Protein AF-A0A382V9L1-F1 (afdb_monomer_lite)

pLDDT: mean 88.31, std 12.1, range [36.28, 97.38]

Radius of gyration: 16.65 Å; chains: 1; bounding box: 38×39×47 Å

Organism: NCBI:txid408172

Foldseek 3Di:
DVVVVDADALLLLQLLVLQLDQLVDWDFLACPRPVVVVCVVQVSLVSHPVDNVSSNVSLVCCVVVQQWDDDPTTIGGGNLVVQVVQLQPDDQFKDWPQVSVVSSCCSVQSFPVRPNNCCCCPVVVGDSVDPPQEGENNVVVNVVVCVVVVQKDWDADDPPVRWGWYDDVVGTGITTMMGGHHPPPPD

InterPro domains:
  IPR049812 DpdG-like [PF28110] (5-160)

Secondary structure (DSSP, 8-state):
--TTS----HHHHHHHHHHHS-TTSPEESSTTTTHHHHHHHTT-GGGS--SHHHHHHHHHHHHHTTSEEE-SSEEEE--HHHHHHHHHTS-SEEEEHHHHHHHHHHHSTTSTTSHHHHHHHHTS----SS-TTEE-HHHHHHHHHHHHTTSEEEE--S--TT-EEEEETTEEEEE-EEEEPP-----

Sequence (187 aa):
DLEGGDGPSDVAVGLAWLTSRNPREPLAKSWDDGPNEELQRLNLLEHSVLNQTQWGHFRRWAFDLGFATESKDRLHVDIEPVMAASVREMRATRVTAKTFVDKVVKAIPVLDRGLIADYVETQLEVPRGLGDAVAGHVLYHTIRRLEARKMVELERGADARGTVAFAIQGDSVAIDAVTVLEATDAT

Structure (mmCIF, N/CA/C/O backbone):
data_AF-A0A382V9L1-F1
#
_entry.id   AF-A0A382V9L1-F1
#
loop_
_atom_site.group_PDB
_atom_site.id
_atom_site.type_symbol
_atom_site.label_atom_id
_atom_site.label_alt_id
_atom_site.label_comp_id
_atom_site.label_asym_id
_atom_site.label_entity_id
_atom_site.label_seq_id
_atom_site.pdbx_PDB_ins_code
_atom_site.Cartn_x
_atom_site.Cartn_y
_atom_site.Cartn_z
_atom_site.occupancy
_atom_site.B_iso_or_equiv
_atom_site.auth_seq_id
_atom_site.auth_comp_id
_atom_site.auth_asym_id
_atom_site.auth_atom_id
_atom_site.pdbx_PDB_model_num
ATOM 1 N N . ASP A 1 1 ? -8.949 -12.395 -10.559 1.00 47.62 1 ASP A N 1
ATOM 2 C CA . ASP A 1 1 ? -8.977 -13.467 -11.560 1.00 47.62 1 ASP A CA 1
ATOM 3 C C . ASP A 1 1 ? -7.586 -14.097 -11.703 1.00 47.62 1 ASP A C 1
ATOM 5 O O . ASP A 1 1 ? -7.009 -14.085 -12.773 1.00 47.62 1 ASP A O 1
ATOM 9 N N . LEU A 1 2 ? -7.013 -14.614 -10.603 1.00 57.06 2 LEU A N 1
ATOM 10 C CA . LEU A 1 2 ? -5.787 -15.442 -10.661 1.00 57.06 2 LEU A CA 1
ATOM 11 C C . LEU A 1 2 ? -6.123 -16.932 -10.844 1.00 57.06 2 LEU A C 1
ATOM 13 O O . LEU A 1 2 ? -5.242 -17.780 -10.898 1.00 57.06 2 LEU A O 1
ATOM 17 N N . GLU A 1 3 ? -7.416 -17.252 -10.921 1.00 49.69 3 GLU A N 1
ATOM 18 C CA . GLU A 1 3 ? -7.937 -18.610 -11.089 1.00 49.69 3 GLU A CA 1
ATOM 19 C C . GLU A 1 3 ? -7.862 -19.076 -12.556 1.00 49.69 3 GLU A C 1
ATOM 21 O O . GLU A 1 3 ? -7.996 -20.266 -12.828 1.00 49.69 3 GLU A O 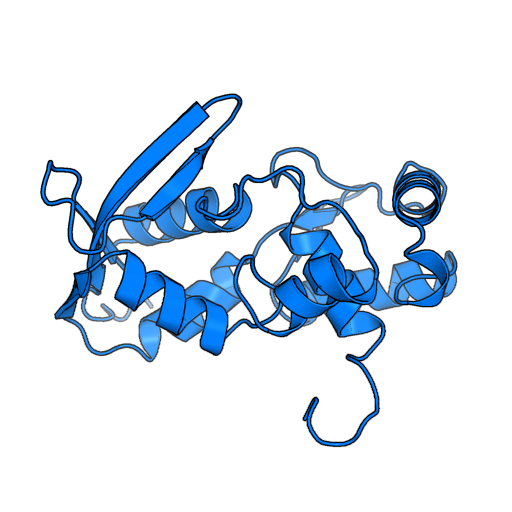1
ATOM 26 N N . GLY A 1 4 ? -7.602 -18.158 -13.499 1.00 55.19 4 GLY A N 1
ATOM 27 C CA . GLY A 1 4 ? -7.515 -18.430 -14.938 1.00 55.19 4 GLY A CA 1
ATOM 28 C C . GLY A 1 4 ? -6.155 -18.930 -15.442 1.00 55.19 4 GLY A C 1
ATOM 29 O O . GLY A 1 4 ? -6.029 -19.204 -16.630 1.00 55.19 4 GLY A O 1
ATOM 30 N N . GLY A 1 5 ? -5.142 -19.050 -14.578 1.00 56.88 5 GLY A N 1
ATOM 31 C CA . GLY A 1 5 ? -3.787 -19.481 -14.958 1.00 56.88 5 GLY A CA 1
ATOM 32 C C . GLY A 1 5 ? -2.885 -18.374 -15.518 1.00 56.88 5 GLY A C 1
ATOM 33 O O . GLY A 1 5 ? -1.668 -18.544 -15.516 1.00 56.88 5 GLY A O 1
ATOM 34 N N . ASP A 1 6 ? -3.449 -17.229 -15.906 1.00 71.69 6 ASP A N 1
ATOM 35 C CA . ASP A 1 6 ? -2.680 -16.025 -16.217 1.00 71.69 6 ASP A CA 1
ATOM 36 C C . ASP A 1 6 ? -2.373 -15.257 -14.919 1.00 71.69 6 ASP A C 1
ATOM 38 O O . ASP A 1 6 ? -3.248 -15.037 -14.074 1.00 71.69 6 ASP A O 1
ATOM 42 N N . GLY A 1 7 ? -1.104 -14.885 -14.731 1.00 83.75 7 GLY A N 1
ATOM 43 C CA . GLY A 1 7 ? -0.657 -14.098 -13.580 1.00 83.75 7 GLY A CA 1
ATOM 44 C C . GLY A 1 7 ? -1.267 -12.684 -13.544 1.00 83.75 7 GLY A C 1
ATOM 45 O O . GLY A 1 7 ? -2.000 -12.283 -14.452 1.00 83.75 7 GLY A O 1
ATOM 46 N N . PRO A 1 8 ? -0.971 -11.886 -12.502 1.00 92.06 8 PRO A N 1
ATOM 47 C CA . PRO A 1 8 ? -1.369 -10.482 -12.457 1.00 92.06 8 PRO A CA 1
ATOM 48 C C . PRO A 1 8 ? -0.873 -9.702 -13.682 1.00 92.06 8 PRO A C 1
ATOM 50 O O . PRO A 1 8 ? 0.165 -10.030 -14.255 1.00 92.06 8 PRO A O 1
ATOM 53 N N . SER A 1 9 ? -1.564 -8.614 -14.035 1.00 93.19 9 SER A N 1
ATOM 54 C CA . SER A 1 9 ? -1.052 -7.692 -15.052 1.00 93.19 9 SER A CA 1
ATOM 55 C C . SER A 1 9 ? 0.267 -7.048 -14.620 1.00 93.19 9 SER A C 1
ATOM 57 O O . SER A 1 9 ? 0.531 -6.868 -13.428 1.00 93.19 9 SER A O 1
ATOM 59 N N . ASP A 1 10 ? 1.055 -6.617 -15.600 1.00 93.94 10 ASP A N 1
ATOM 60 C CA . ASP A 1 10 ? 2.303 -5.873 -15.411 1.00 93.94 10 ASP A CA 1
ATOM 61 C C . ASP A 1 10 ? 2.133 -4.624 -14.525 1.00 93.94 10 ASP A C 1
ATOM 63 O O . ASP A 1 10 ? 2.935 -4.362 -13.627 1.00 93.94 10 ASP A O 1
ATOM 67 N N . VAL A 1 11 ? 1.030 -3.892 -14.703 1.00 95.25 11 VAL A N 1
ATOM 68 C CA . VAL A 1 11 ? 0.656 -2.753 -13.857 1.00 95.25 11 VAL A CA 1
ATOM 69 C C . VAL A 1 11 ? 0.403 -3.196 -12.416 1.00 95.25 11 VAL A C 1
ATOM 71 O O . VAL A 1 11 ? 0.839 -2.514 -11.492 1.00 95.25 11 VAL A O 1
ATOM 74 N N . ALA A 1 12 ? -0.277 -4.324 -12.194 1.00 95.56 12 ALA A N 1
ATOM 75 C CA . ALA A 1 12 ? -0.564 -4.816 -10.848 1.00 95.56 12 ALA A CA 1
ATOM 76 C C . ALA A 1 12 ? 0.714 -5.276 -10.127 1.00 95.56 12 ALA A C 1
ATOM 78 O O . ALA A 1 12 ? 0.899 -4.942 -8.956 1.00 95.56 12 ALA A O 1
ATOM 79 N N . VAL A 1 13 ? 1.620 -5.967 -10.828 1.00 95.50 13 VAL A N 1
ATOM 80 C CA . VAL A 1 13 ? 2.953 -6.320 -10.307 1.00 95.50 13 VAL A CA 1
ATOM 81 C C . VAL A 1 13 ? 3.758 -5.057 -9.995 1.00 95.50 13 VAL A C 1
ATOM 83 O O . VAL A 1 13 ? 4.310 -4.930 -8.903 1.00 95.50 13 VAL A O 1
ATOM 86 N N . GLY A 1 14 ? 3.773 -4.084 -10.911 1.00 95.75 14 GLY A N 1
ATOM 87 C CA . GLY A 1 14 ? 4.453 -2.806 -10.709 1.00 95.75 14 GLY A CA 1
ATOM 88 C C . GLY A 1 14 ? 3.903 -2.025 -9.513 1.00 95.75 14 GLY A C 1
ATOM 89 O O . GLY A 1 14 ? 4.673 -1.453 -8.746 1.00 95.75 14 GLY A O 1
ATOM 90 N N . LEU A 1 15 ? 2.584 -2.027 -9.299 1.00 96.44 15 LEU A N 1
ATOM 91 C CA . LEU A 1 15 ? 1.965 -1.406 -8.126 1.00 96.44 15 LEU A CA 1
ATOM 92 C C . LEU A 1 15 ? 2.333 -2.150 -6.841 1.00 96.44 15 LEU A C 1
ATOM 94 O O . LEU A 1 15 ? 2.631 -1.500 -5.843 1.00 96.44 15 LEU A O 1
ATOM 98 N N . ALA A 1 16 ? 2.371 -3.484 -6.860 1.00 94.38 16 ALA A N 1
ATOM 99 C CA . ALA A 1 16 ? 2.790 -4.267 -5.701 1.00 94.38 16 ALA A CA 1
ATOM 100 C C . ALA A 1 16 ? 4.241 -3.957 -5.302 1.00 94.38 16 ALA A C 1
ATOM 102 O O . ALA A 1 16 ? 4.499 -3.733 -4.119 1.00 94.38 16 ALA A O 1
ATOM 103 N N . TRP A 1 17 ? 5.151 -3.841 -6.277 1.00 93.31 17 TRP A N 1
ATOM 104 C CA . TRP A 1 17 ? 6.512 -3.336 -6.052 1.00 93.31 17 TRP A CA 1
ATOM 105 C C . TRP A 1 17 ? 6.512 -1.900 -5.517 1.00 93.31 17 TRP A C 1
ATOM 107 O O . TRP A 1 17 ? 7.155 -1.609 -4.513 1.00 93.31 17 TRP A O 1
ATOM 117 N N . LEU A 1 18 ? 5.762 -0.988 -6.140 1.00 93.56 18 LEU A N 1
ATOM 118 C CA . LEU A 1 18 ? 5.715 0.410 -5.712 1.00 93.56 18 LEU A CA 1
ATOM 119 C C . LEU A 1 18 ? 5.253 0.533 -4.251 1.00 93.56 18 LEU A C 1
ATOM 121 O O . LEU A 1 18 ? 5.847 1.286 -3.482 1.00 93.56 18 LEU A O 1
ATOM 125 N N . THR A 1 19 ? 4.224 -0.220 -3.854 1.00 92.50 19 THR A N 1
ATOM 126 C CA . THR A 1 19 ? 3.668 -0.173 -2.493 1.00 92.50 19 THR A CA 1
ATOM 127 C C . THR A 1 19 ? 4.479 -0.924 -1.439 1.00 92.50 19 THR A C 1
ATOM 129 O O . THR A 1 19 ? 4.265 -0.673 -0.255 1.00 92.50 19 THR A O 1
ATOM 132 N N . SER A 1 20 ? 5.430 -1.782 -1.828 1.00 89.00 20 SER A N 1
ATOM 133 C CA . SER A 1 20 ? 6.352 -2.425 -0.879 1.00 89.00 20 SER A CA 1
ATOM 134 C C . SER A 1 20 ? 7.521 -1.515 -0.481 1.00 89.00 20 SER A C 1
ATOM 136 O O . SER A 1 20 ? 8.235 -1.794 0.481 1.00 89.00 20 SER A O 1
ATOM 138 N N . ARG A 1 21 ? 7.743 -0.412 -1.209 1.00 87.69 21 ARG A N 1
ATOM 139 C CA . ARG A 1 21 ? 8.831 0.535 -0.930 1.00 87.69 21 ARG A CA 1
ATOM 140 C C . ARG A 1 21 ? 8.597 1.335 0.346 1.00 87.69 21 ARG A C 1
ATOM 142 O O . ARG A 1 21 ? 7.473 1.597 0.762 1.00 87.69 21 ARG A O 1
ATOM 149 N N . ASN A 1 22 ? 9.679 1.857 0.917 1.00 83.81 22 ASN A N 1
ATOM 150 C CA . ASN A 1 22 ? 9.593 2.882 1.950 1.00 83.81 22 ASN A CA 1
ATOM 151 C C . ASN A 1 22 ? 9.031 4.196 1.351 1.00 83.81 22 ASN A C 1
ATOM 153 O O . ASN A 1 22 ? 9.673 4.787 0.481 1.00 83.81 22 ASN A O 1
ATOM 157 N N . PRO A 1 23 ? 7.884 4.726 1.825 1.00 85.31 23 PRO A N 1
ATOM 158 C CA . PRO A 1 23 ? 7.277 5.940 1.263 1.00 85.31 23 PRO A CA 1
ATOM 159 C C . PRO A 1 23 ? 8.123 7.208 1.474 1.00 85.31 23 PRO A C 1
ATOM 161 O O . PRO A 1 23 ? 7.844 8.247 0.877 1.00 85.31 23 PRO A O 1
ATOM 164 N N . ARG A 1 24 ? 9.165 7.148 2.316 1.00 85.00 24 ARG A N 1
ATOM 165 C CA . ARG A 1 24 ? 10.133 8.241 2.505 1.00 85.00 24 ARG A CA 1
ATOM 166 C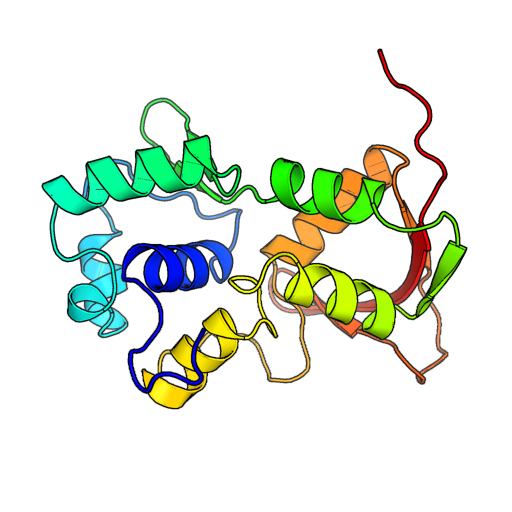 C . ARG A 1 24 ? 11.221 8.296 1.432 1.00 85.00 24 ARG A C 1
ATOM 168 O O . ARG A 1 24 ? 11.989 9.253 1.422 1.00 85.00 24 ARG A O 1
ATOM 175 N N . GLU A 1 25 ? 11.293 7.299 0.557 1.00 88.19 25 GLU A N 1
ATOM 176 C CA . GLU A 1 25 ? 12.309 7.170 -0.489 1.00 88.19 25 GLU A CA 1
ATOM 177 C C . GLU A 1 25 ? 11.657 7.339 -1.866 1.00 88.19 25 GLU A C 1
ATOM 179 O O . GLU A 1 25 ? 11.319 6.351 -2.533 1.00 88.19 25 GLU A O 1
ATOM 184 N N . PRO A 1 26 ? 11.417 8.594 -2.288 1.00 91.94 26 PRO A N 1
ATOM 185 C CA . PRO A 1 26 ? 10.714 8.860 -3.526 1.00 91.94 26 PRO A CA 1
ATOM 186 C C . PRO A 1 26 ? 11.534 8.435 -4.745 1.00 91.94 26 PRO A C 1
ATOM 188 O O . PRO A 1 26 ? 12.759 8.556 -4.780 1.00 91.94 26 PRO A O 1
ATOM 191 N N . LEU A 1 27 ? 10.829 7.988 -5.776 1.00 93.44 27 LEU A N 1
ATOM 192 C CA . LEU A 1 27 ? 11.410 7.557 -7.039 1.00 93.44 27 LEU A CA 1
ATOM 193 C C . LEU A 1 27 ? 11.695 8.739 -7.951 1.00 93.44 27 LEU A C 1
ATOM 195 O O . LEU A 1 27 ? 10.942 9.712 -7.975 1.00 93.44 27 LEU A O 1
ATOM 199 N N . ALA A 1 28 ? 12.758 8.651 -8.742 1.00 94.06 28 ALA A N 1
ATOM 200 C CA . ALA A 1 28 ? 12.950 9.584 -9.838 1.00 94.06 28 ALA A CA 1
ATOM 201 C C . ALA A 1 28 ? 11.899 9.361 -10.934 1.00 94.06 28 ALA A C 1
ATOM 203 O O . ALA A 1 28 ? 11.485 8.237 -11.220 1.00 94.06 28 ALA A O 1
ATOM 204 N N . LYS A 1 29 ? 11.487 10.441 -11.605 1.00 92.69 29 LYS A N 1
ATOM 205 C CA . LYS A 1 29 ? 10.667 10.328 -12.824 1.00 92.69 29 LYS A CA 1
ATOM 206 C C . LYS A 1 29 ? 11.459 9.834 -14.030 1.00 92.69 29 LYS A C 1
ATOM 208 O O . LYS A 1 29 ? 10.855 9.318 -14.971 1.00 92.69 29 LYS A O 1
ATOM 213 N N . SER A 1 30 ? 12.779 10.009 -14.013 1.00 93.81 30 SER A N 1
ATOM 214 C CA . SER A 1 30 ? 13.666 9.436 -15.021 1.00 93.81 30 SER A CA 1
ATOM 215 C C . SER A 1 30 ? 13.791 7.933 -14.798 1.00 93.81 30 SER A C 1
ATOM 217 O O . SER A 1 30 ? 13.902 7.484 -13.662 1.00 93.81 30 SER A O 1
ATOM 219 N N . TRP A 1 31 ? 13.757 7.168 -15.885 1.00 94.31 31 TRP A N 1
ATOM 220 C CA . TRP A 1 31 ? 13.872 5.712 -15.839 1.00 94.31 31 TRP A CA 1
ATOM 221 C C . TRP A 1 31 ? 15.249 5.262 -15.339 1.00 94.31 31 TRP A C 1
ATOM 223 O O . TRP A 1 31 ? 15.342 4.401 -14.468 1.00 94.31 31 TRP A O 1
ATOM 233 N N . ASP A 1 32 ? 16.300 5.921 -15.824 1.00 92.62 32 ASP A N 1
ATOM 234 C CA . ASP A 1 32 ? 17.696 5.569 -15.545 1.00 92.62 32 ASP A CA 1
ATOM 235 C C . ASP A 1 32 ? 18.246 6.197 -14.251 1.00 92.62 32 ASP A C 1
ATOM 237 O O . ASP A 1 32 ? 19.439 6.120 -13.989 1.00 92.62 32 ASP A O 1
ATOM 241 N N . ASP A 1 33 ? 17.395 6.827 -13.435 1.00 90.69 33 ASP A N 1
ATOM 242 C CA . ASP A 1 33 ? 17.772 7.422 -12.140 1.00 90.69 33 ASP A CA 1
ATOM 243 C C . ASP A 1 33 ? 17.172 6.612 -10.976 1.00 90.69 33 ASP A C 1
ATOM 245 O O . ASP A 1 33 ? 16.427 7.124 -10.138 1.00 90.69 33 ASP A O 1
ATOM 249 N N . GLY A 1 34 ? 17.426 5.299 -10.979 1.00 88.06 34 GLY A N 1
ATOM 250 C CA . GLY A 1 34 ? 17.026 4.376 -9.910 1.00 88.06 34 GLY A CA 1
ATOM 251 C C . GLY A 1 34 ? 15.993 3.303 -10.290 1.00 88.06 34 GLY A C 1
ATOM 252 O O . GLY A 1 34 ? 16.294 2.131 -10.063 1.00 88.06 34 GLY A O 1
ATOM 253 N N . PRO A 1 35 ? 14.806 3.627 -10.861 1.00 91.81 35 PRO A N 1
ATOM 254 C CA . PRO A 1 35 ? 13.764 2.630 -11.137 1.00 91.81 35 PRO A CA 1
ATOM 255 C C . PRO A 1 35 ? 14.251 1.432 -11.959 1.00 91.81 35 PRO A C 1
ATOM 257 O O . PRO A 1 35 ? 13.954 0.295 -11.602 1.00 91.81 35 PRO A O 1
ATOM 260 N N . ASN A 1 36 ? 15.025 1.686 -13.020 1.00 94.56 36 ASN A N 1
ATOM 261 C CA . ASN A 1 36 ? 15.594 0.646 -13.873 1.00 94.56 36 ASN A CA 1
ATOM 262 C C . ASN A 1 36 ? 16.499 -0.310 -13.082 1.00 94.56 36 ASN A C 1
ATOM 264 O O . ASN A 1 36 ? 16.255 -1.513 -13.038 1.00 94.56 36 ASN A O 1
ATOM 268 N N . GLU A 1 37 ? 17.506 0.240 -12.400 1.00 94.12 37 GLU A N 1
ATOM 269 C CA . GLU A 1 37 ? 18.479 -0.536 -11.623 1.00 94.12 37 GLU A CA 1
ATOM 270 C C . GLU A 1 37 ? 17.807 -1.346 -10.509 1.00 94.12 37 GLU A C 1
ATOM 272 O O . GLU 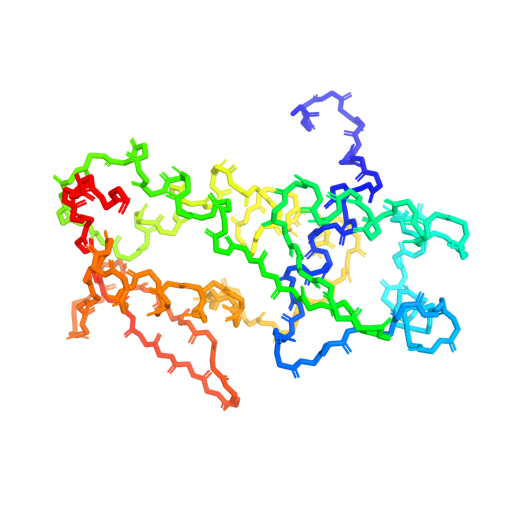A 1 37 ? 18.172 -2.492 -10.245 1.00 94.12 37 GLU A O 1
ATOM 277 N N . GLU A 1 38 ? 16.798 -0.769 -9.856 1.00 92.94 38 GLU A N 1
ATOM 278 C CA . GLU A 1 38 ? 16.046 -1.436 -8.802 1.00 92.94 38 GLU A CA 1
ATOM 279 C C . GLU A 1 38 ? 15.199 -2.593 -9.331 1.00 92.94 38 GLU A C 1
ATOM 281 O O . GLU A 1 38 ? 15.293 -3.698 -8.797 1.00 92.94 38 GLU A O 1
ATOM 286 N N . LEU A 1 39 ? 14.411 -2.372 -10.385 1.00 93.56 39 LEU A N 1
ATOM 287 C CA . LEU A 1 39 ? 13.593 -3.424 -10.990 1.00 93.56 39 LEU A CA 1
ATOM 288 C C . LEU A 1 39 ? 14.457 -4.527 -11.605 1.00 93.56 39 LEU A C 1
ATOM 290 O O . LEU A 1 39 ? 14.102 -5.701 -11.511 1.00 93.56 39 LEU A O 1
ATOM 294 N N . GLN A 1 40 ? 15.615 -4.180 -12.169 1.00 94.44 40 GLN A N 1
ATOM 295 C CA . GLN A 1 40 ? 16.587 -5.152 -12.657 1.00 94.44 40 GLN A CA 1
ATOM 296 C C . GLN A 1 40 ? 17.152 -6.004 -11.517 1.00 94.44 40 GLN A C 1
ATOM 298 O O . GLN A 1 40 ? 17.179 -7.229 -11.616 1.00 94.44 40 GLN A O 1
ATOM 303 N N . ARG A 1 41 ? 17.567 -5.374 -10.412 1.00 93.31 41 ARG A N 1
ATOM 304 C CA . ARG A 1 41 ? 18.088 -6.066 -9.223 1.00 93.31 41 ARG A CA 1
ATOM 305 C C . ARG A 1 41 ? 17.062 -7.012 -8.597 1.00 93.31 41 ARG A C 1
ATOM 307 O O . ARG A 1 41 ? 17.451 -8.025 -8.027 1.00 93.31 41 ARG A O 1
ATOM 314 N N . LEU A 1 42 ? 15.778 -6.672 -8.686 1.00 91.62 42 LEU A N 1
ATOM 315 C CA . LEU A 1 42 ? 14.666 -7.488 -8.195 1.00 91.62 42 LEU A CA 1
ATOM 316 C C . LEU A 1 42 ? 14.154 -8.503 -9.229 1.00 91.62 42 LEU A C 1
ATOM 318 O O . LEU A 1 42 ? 13.183 -9.190 -8.946 1.00 91.62 42 LEU A O 1
ATOM 322 N N . ASN A 1 43 ? 14.768 -8.591 -10.414 1.00 92.44 43 ASN A N 1
ATOM 323 C CA . ASN A 1 43 ? 14.309 -9.439 -11.518 1.00 92.44 43 ASN A CA 1
ATOM 324 C C . ASN A 1 43 ? 12.830 -9.202 -11.905 1.00 92.44 43 ASN A C 1
ATOM 326 O O . ASN A 1 43 ? 12.103 -10.120 -12.269 1.00 92.44 43 ASN A O 1
ATOM 330 N N . LEU A 1 44 ? 12.371 -7.949 -11.816 1.00 93.31 44 LEU A N 1
ATOM 331 C CA . LEU A 1 44 ? 10.977 -7.559 -12.044 1.00 93.31 44 LEU A CA 1
ATOM 332 C C . LEU A 1 44 ? 10.722 -6.889 -13.391 1.00 93.31 44 LEU A C 1
ATOM 334 O O . LEU A 1 44 ? 9.559 -6.632 -13.707 1.00 93.31 44 LEU A O 1
ATOM 338 N N . LEU A 1 45 ? 11.764 -6.598 -14.177 1.00 92.81 45 LEU A N 1
ATOM 339 C CA . LEU A 1 45 ? 11.616 -5.904 -15.459 1.00 92.81 45 LEU A CA 1
ATOM 340 C C . LEU A 1 45 ? 10.577 -6.605 -16.345 1.00 92.81 45 LEU A C 1
ATOM 342 O O . LEU A 1 45 ? 9.614 -5.969 -16.757 1.00 92.81 45 LEU A O 1
ATOM 346 N N . GLU A 1 46 ? 10.715 -7.916 -16.566 1.00 91.00 46 GLU A N 1
ATOM 347 C CA . GLU A 1 46 ? 9.838 -8.702 -17.456 1.00 91.00 46 GLU A CA 1
ATOM 348 C C . GLU A 1 46 ? 8.411 -8.898 -16.948 1.00 91.00 46 GLU A C 1
ATOM 350 O O . GLU A 1 46 ? 7.515 -9.228 -17.722 1.00 91.00 46 GLU A O 1
ATOM 355 N N . HIS A 1 47 ? 8.185 -8.644 -15.663 1.00 92.50 47 HIS A N 1
ATOM 356 C CA . HIS A 1 47 ? 6.894 -8.836 -15.017 1.00 92.50 47 HIS A CA 1
ATOM 357 C C . HIS A 1 47 ? 6.176 -7.518 -14.716 1.00 92.50 47 HIS A C 1
ATOM 359 O O . HIS A 1 47 ? 5.047 -7.554 -14.241 1.00 92.50 47 HIS A O 1
ATOM 365 N N . SER A 1 48 ? 6.815 -6.363 -14.946 1.00 93.81 48 SER A N 1
ATOM 366 C CA . SER A 1 48 ? 6.270 -5.051 -14.584 1.00 93.81 48 SER A CA 1
ATOM 367 C C . SER A 1 48 ? 6.629 -3.954 -15.595 1.00 93.81 48 SER A C 1
ATOM 369 O O . SER A 1 48 ? 6.027 -3.862 -16.659 1.00 93.81 48 SER A O 1
ATOM 371 N N . VAL A 1 49 ? 7.588 -3.086 -15.270 1.00 95.00 49 VAL A N 1
ATOM 372 C CA . VAL A 1 49 ? 8.032 -1.978 -16.114 1.00 95.00 49 VAL A CA 1
ATOM 373 C C . VAL A 1 49 ? 9.370 -2.344 -16.745 1.00 95.00 49 VAL A C 1
ATOM 375 O O . VAL A 1 49 ? 10.383 -2.421 -16.058 1.00 95.00 49 VAL A O 1
ATOM 378 N N . LEU A 1 50 ? 9.383 -2.523 -18.065 1.00 95.06 50 LEU A N 1
ATOM 379 C CA . LEU A 1 50 ? 10.558 -2.948 -18.832 1.00 95.06 50 LEU A CA 1
ATOM 380 C C . LEU A 1 50 ? 11.449 -1.795 -19.301 1.00 95.06 50 LEU A C 1
ATOM 382 O O . LEU A 1 50 ? 12.618 -2.007 -19.617 1.00 95.06 50 LEU A O 1
ATOM 386 N N . ASN A 1 51 ? 10.889 -0.598 -19.490 1.00 95.38 51 ASN A N 1
ATOM 387 C CA . ASN A 1 51 ? 11.587 0.499 -20.163 1.00 95.38 51 ASN A CA 1
ATOM 388 C C . ASN A 1 51 ? 11.010 1.883 -19.834 1.00 95.38 51 ASN A C 1
ATOM 390 O O . ASN A 1 51 ? 9.952 2.022 -19.220 1.00 95.38 51 ASN A O 1
ATOM 394 N N . GLN A 1 52 ? 11.688 2.924 -20.327 1.00 96.19 52 GLN A N 1
ATOM 395 C CA . GLN A 1 52 ? 11.333 4.328 -20.111 1.00 96.19 52 GLN A CA 1
ATOM 396 C C . GLN A 1 52 ? 9.910 4.697 -20.557 1.00 96.19 52 GLN A C 1
ATOM 398 O O . GLN A 1 52 ? 9.232 5.469 -19.874 1.00 96.19 52 GLN A O 1
ATOM 403 N N . THR A 1 53 ? 9.442 4.172 -21.691 1.00 96.56 53 THR A N 1
ATOM 404 C CA . THR A 1 53 ? 8.088 4.453 -22.185 1.00 96.56 53 THR A CA 1
ATOM 405 C C . THR A 1 53 ? 7.048 3.868 -21.238 1.00 96.56 53 THR A C 1
ATOM 407 O O . THR A 1 53 ? 6.143 4.579 -20.797 1.00 96.56 53 THR A O 1
ATOM 410 N N . GLN A 1 54 ? 7.209 2.598 -20.861 1.00 96.44 54 GLN A N 1
ATOM 411 C CA . GLN A 1 54 ? 6.334 1.956 -19.884 1.00 96.44 54 GLN A CA 1
ATOM 412 C C . GLN A 1 54 ? 6.404 2.638 -18.518 1.00 96.44 54 GLN A C 1
ATOM 414 O O . GLN A 1 54 ? 5.365 2.805 -17.891 1.00 96.44 54 GLN A O 1
ATOM 419 N N . TRP A 1 55 ? 7.572 3.123 -18.088 1.00 96.81 55 TRP A N 1
ATOM 420 C CA . TRP A 1 55 ? 7.702 3.873 -16.838 1.00 96.81 55 TRP A CA 1
ATOM 421 C C . TRP A 1 55 ? 6.843 5.139 -16.835 1.00 96.81 55 TRP A C 1
ATOM 423 O O . TRP A 1 55 ? 6.139 5.416 -15.866 1.00 96.81 55 TRP A O 1
ATOM 433 N N . GLY A 1 56 ? 6.834 5.887 -17.942 1.00 96.19 56 GLY A N 1
ATOM 434 C CA . GLY A 1 56 ? 5.961 7.050 -18.099 1.00 96.19 56 GLY A CA 1
ATOM 435 C C . GLY A 1 56 ? 4.474 6.703 -17.970 1.00 96.19 56 GLY A C 1
ATOM 436 O O . GLY A 1 56 ? 3.737 7.404 -17.276 1.00 96.19 56 GLY A O 1
ATOM 437 N N . HIS A 1 57 ? 4.040 5.606 -18.596 1.00 96.62 57 HIS A N 1
ATOM 438 C CA . HIS A 1 57 ? 2.659 5.130 -18.495 1.00 96.62 57 HIS A CA 1
ATOM 439 C C . HIS A 1 57 ? 2.320 4.619 -17.096 1.00 96.62 57 HIS A C 1
ATOM 441 O O . HIS A 1 57 ? 1.286 4.994 -16.550 1.00 96.62 57 HIS A O 1
ATOM 447 N N . PHE A 1 58 ? 3.195 3.813 -16.501 1.00 97.38 58 PHE A N 1
ATOM 448 C CA . PHE A 1 58 ? 3.025 3.272 -15.162 1.00 97.38 58 PHE A CA 1
ATOM 449 C C . PHE A 1 58 ? 2.870 4.384 -14.126 1.00 97.38 58 PHE A C 1
ATOM 451 O O . PHE A 1 58 ? 1.929 4.347 -13.342 1.00 97.38 58 PHE A O 1
ATOM 458 N N . ARG A 1 59 ? 3.722 5.419 -14.162 1.00 96.50 59 ARG A N 1
ATOM 459 C CA . ARG A 1 59 ? 3.604 6.574 -13.258 1.00 96.50 59 ARG A CA 1
ATOM 460 C C . ARG A 1 59 ? 2.245 7.255 -13.358 1.00 96.50 59 ARG A C 1
ATOM 462 O O . ARG A 1 59 ? 1.622 7.536 -12.338 1.00 96.50 59 ARG A O 1
ATOM 469 N N . ARG A 1 60 ? 1.775 7.483 -14.588 1.00 95.81 60 ARG A N 1
ATOM 470 C CA . ARG A 1 60 ? 0.451 8.061 -14.832 1.00 95.81 60 ARG A CA 1
ATOM 471 C C . ARG A 1 60 ? -0.652 7.182 -14.241 1.00 95.81 60 ARG A C 1
ATOM 473 O O . ARG A 1 60 ? -1.506 7.703 -13.539 1.00 95.81 60 ARG A O 1
ATOM 480 N N . TRP A 1 61 ? -0.608 5.870 -14.469 1.00 96.25 61 TRP A N 1
ATOM 481 C CA . TRP A 1 61 ? -1.574 4.938 -13.883 1.00 96.25 61 TRP A CA 1
ATOM 482 C C . TRP A 1 61 ? -1.504 4.905 -12.356 1.00 96.25 61 TRP A C 1
ATOM 484 O O . TRP A 1 61 ? -2.542 4.952 -11.710 1.00 96.25 61 TRP A O 1
ATOM 494 N N . ALA A 1 62 ? -0.311 4.877 -11.763 1.00 97.00 62 ALA A N 1
ATOM 495 C CA . ALA A 1 62 ? -0.142 4.899 -10.313 1.00 97.00 62 ALA A CA 1
ATOM 496 C C . ALA A 1 62 ? -0.732 6.173 -9.687 1.00 97.00 62 ALA A C 1
ATOM 498 O O . ALA A 1 62 ? -1.362 6.097 -8.633 1.00 97.00 62 ALA A O 1
ATOM 499 N N . PHE A 1 63 ? -0.582 7.323 -10.349 1.00 96.12 63 PHE A N 1
ATOM 500 C CA . PHE A 1 63 ? -1.224 8.572 -9.944 1.00 96.12 63 PHE A CA 1
ATOM 501 C C . PHE A 1 63 ? -2.752 8.515 -10.102 1.00 96.12 63 PHE A C 1
ATOM 503 O O . PHE A 1 63 ? -3.472 8.733 -9.130 1.00 96.12 63 PHE A O 1
ATOM 510 N N . ASP A 1 64 ? -3.246 8.170 -11.295 1.00 95.31 64 ASP A N 1
ATOM 511 C CA . ASP A 1 64 ? -4.681 8.159 -11.620 1.00 95.31 64 ASP A CA 1
ATOM 512 C C . ASP A 1 64 ? -5.464 7.149 -10.754 1.00 95.31 64 ASP A C 1
ATOM 514 O O . ASP A 1 64 ? -6.614 7.390 -10.391 1.00 95.31 64 ASP A O 1
ATOM 518 N N . LEU A 1 65 ? -4.831 6.032 -10.382 1.00 95.44 65 LEU A N 1
ATOM 519 C CA . LEU A 1 65 ? -5.397 5.007 -9.501 1.00 95.44 65 LEU A CA 1
ATOM 520 C C . LEU A 1 65 ? -5.246 5.336 -8.006 1.00 95.44 65 LEU A C 1
ATOM 522 O O . LEU A 1 65 ? -5.757 4.587 -7.181 1.00 95.44 65 LEU A O 1
ATOM 526 N N . GLY A 1 66 ? -4.562 6.425 -7.639 1.00 96.38 66 GLY A N 1
ATOM 527 C CA . GLY A 1 66 ? -4.419 6.866 -6.249 1.00 96.38 66 GLY A CA 1
ATOM 528 C C . GLY A 1 66 ? -3.404 6.078 -5.414 1.00 96.38 66 GLY A C 1
ATOM 529 O O . GLY A 1 66 ? -3.587 5.976 -4.202 1.00 96.38 66 GLY A O 1
ATOM 530 N N . PHE A 1 67 ? -2.369 5.520 -6.055 1.00 96.94 67 PHE A N 1
ATOM 531 C CA . PHE A 1 67 ? -1.226 4.838 -5.423 1.00 96.94 67 PHE A CA 1
ATOM 532 C C . PHE A 1 67 ? 0.045 5.694 -5.365 1.00 96.94 67 PHE A C 1
ATOM 534 O O . PHE A 1 67 ? 1.039 5.306 -4.738 1.00 96.94 67 PHE A O 1
ATOM 541 N N . ALA A 1 68 ? 0.041 6.850 -6.024 1.00 96.56 68 ALA A N 1
ATOM 542 C CA . ALA A 1 68 ? 1.164 7.763 -6.016 1.00 96.56 68 ALA A CA 1
ATOM 543 C C . ALA A 1 68 ? 0.734 9.227 -6.101 1.00 96.56 68 ALA A C 1
ATOM 545 O O . ALA A 1 68 ? -0.317 9.572 -6.634 1.00 96.56 68 ALA A O 1
ATOM 546 N N . THR A 1 69 ? 1.621 10.098 -5.636 1.00 95.12 69 THR A N 1
ATOM 547 C CA . THR A 1 69 ? 1.603 11.531 -5.933 1.00 95.12 69 THR A CA 1
ATOM 548 C C . THR A 1 69 ? 2.890 11.917 -6.648 1.00 95.12 69 THR A C 1
ATOM 550 O O . THR A 1 69 ? 3.921 11.253 -6.525 1.00 95.12 69 THR A O 1
ATOM 553 N N . GLU A 1 70 ? 2.849 12.995 -7.423 1.00 92.62 70 GLU A N 1
ATOM 554 C CA . GLU A 1 70 ? 4.015 13.477 -8.155 1.00 92.62 70 GLU A CA 1
ATOM 555 C C . GLU A 1 70 ? 4.408 14.886 -7.711 1.00 92.62 70 GLU A C 1
ATOM 557 O O . GLU A 1 70 ? 3.571 15.779 -7.596 1.00 92.62 70 GLU A O 1
ATOM 562 N N . SER A 1 71 ? 5.711 15.098 -7.529 1.00 90.75 71 SER A N 1
ATOM 563 C CA . SER A 1 71 ? 6.321 16.430 -7.491 1.00 90.75 71 SER A CA 1
ATOM 564 C C . SER A 1 71 ? 7.018 16.711 -8.829 1.00 90.75 71 SER A C 1
ATOM 566 O O . SER A 1 71 ? 6.771 16.013 -9.814 1.00 90.75 71 SER A O 1
ATOM 568 N N . LYS A 1 72 ? 7.850 17.755 -8.937 1.00 87.81 72 LYS A N 1
ATOM 569 C CA . LYS A 1 72 ? 8.455 18.152 -10.224 1.00 87.81 72 LYS A CA 1
ATOM 570 C C . LYS A 1 72 ? 9.283 17.020 -10.847 1.00 87.81 72 LYS A C 1
ATOM 572 O O . LYS A 1 72 ? 9.102 16.705 -12.020 1.00 87.81 72 LYS A O 1
ATOM 577 N N . ASP A 1 73 ? 10.152 16.406 -10.057 1.00 90.31 73 ASP A N 1
ATOM 578 C CA . ASP A 1 73 ? 11.152 15.418 -10.475 1.00 90.31 73 ASP A CA 1
ATOM 579 C C . ASP A 1 73 ? 10.981 14.053 -9.794 1.00 90.31 73 ASP A C 1
ATOM 581 O O . ASP A 1 73 ? 11.660 13.094 -10.171 1.00 90.31 73 ASP A O 1
ATOM 585 N N . ARG A 1 74 ? 10.050 13.938 -8.838 1.00 94.56 74 ARG A N 1
ATOM 586 C CA . ARG A 1 74 ? 9.860 12.722 -8.044 1.00 94.56 74 ARG A CA 1
ATOM 587 C C . ARG A 1 74 ? 8.445 12.152 -8.098 1.00 94.56 74 ARG A C 1
ATOM 589 O O . ARG A 1 74 ? 7.466 12.880 -8.263 1.00 94.56 74 ARG A O 1
ATOM 596 N N . LEU A 1 75 ? 8.367 10.838 -7.921 1.00 95.25 75 LEU A N 1
ATOM 597 C CA . LEU A 1 75 ? 7.163 10.059 -7.661 1.00 95.25 75 LEU A CA 1
ATOM 598 C C . LEU A 1 75 ? 7.194 9.605 -6.197 1.00 95.25 75 LEU A C 1
ATOM 600 O O . LEU A 1 75 ? 8.166 9.000 -5.745 1.00 95.25 75 LEU A O 1
ATOM 604 N N . HIS A 1 76 ? 6.132 9.890 -5.459 1.00 94.81 76 HIS A N 1
ATOM 605 C CA . HIS A 1 76 ? 5.969 9.514 -4.062 1.00 94.81 76 HIS A CA 1
ATOM 606 C C . HIS A 1 76 ? 4.886 8.448 -3.960 1.00 94.81 76 HIS A C 1
ATOM 608 O O . HIS A 1 76 ? 3.804 8.623 -4.514 1.00 94.81 76 HIS A O 1
ATOM 614 N N . VAL A 1 77 ? 5.158 7.364 -3.236 1.00 94.12 77 VAL A N 1
ATOM 615 C CA . VAL A 1 77 ? 4.141 6.349 -2.939 1.00 94.12 77 VAL A CA 1
ATOM 616 C C . VAL A 1 77 ? 3.109 6.961 -1.998 1.00 94.12 77 VAL A C 1
ATOM 618 O O . VAL A 1 77 ? 3.458 7.442 -0.919 1.00 94.12 77 VAL A O 1
ATOM 621 N N . ASP A 1 78 ? 1.843 6.949 -2.399 1.00 93.81 78 ASP A N 1
ATOM 622 C CA . ASP A 1 78 ? 0.738 7.438 -1.581 1.00 93.81 78 ASP A CA 1
ATOM 623 C C . ASP A 1 78 ? -0.502 6.591 -1.835 1.00 93.81 78 ASP A C 1
ATOM 625 O O . ASP A 1 78 ? -1.064 6.641 -2.919 1.00 93.81 78 ASP A O 1
ATOM 629 N N . ILE A 1 79 ? -0.941 5.847 -0.824 1.00 95.81 79 ILE A N 1
ATOM 630 C CA . ILE A 1 79 ? -2.150 5.022 -0.896 1.00 95.81 79 ILE A CA 1
ATOM 631 C C . ILE A 1 79 ? -3.304 5.612 -0.074 1.00 95.81 79 ILE A C 1
ATOM 633 O O . ILE A 1 79 ? -4.326 4.950 0.100 1.00 95.81 79 ILE A O 1
ATOM 637 N N . GLU A 1 80 ? -3.170 6.825 0.482 1.00 95.38 80 GLU A N 1
ATOM 638 C CA . GLU A 1 80 ? -4.259 7.442 1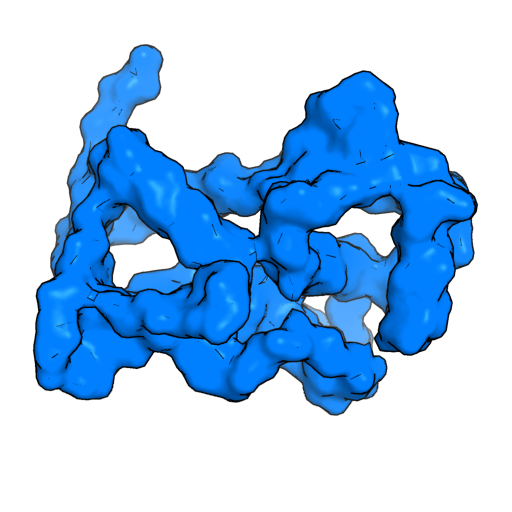.253 1.00 95.38 80 GLU A CA 1
ATOM 639 C C . GLU A 1 80 ? -5.553 7.542 0.447 1.00 95.38 80 GLU A C 1
ATOM 641 O O . GLU A 1 80 ? -6.581 7.173 1.011 1.00 95.38 80 GLU A O 1
ATOM 646 N N . PRO A 1 81 ? -5.565 7.965 -0.835 1.00 95.50 81 PRO A N 1
ATOM 647 C CA . PRO A 1 81 ? -6.817 8.084 -1.579 1.00 95.50 81 PRO A CA 1
ATOM 648 C C . PRO A 1 81 ? -7.590 6.760 -1.646 1.00 95.50 81 PRO A C 1
ATOM 650 O O . PRO A 1 81 ? -8.779 6.717 -1.318 1.00 95.50 81 PRO A O 1
ATOM 653 N N . VAL A 1 82 ? -6.898 5.670 -1.994 1.00 96.06 82 VAL A N 1
ATOM 654 C CA . VAL A 1 82 ? -7.497 4.333 -2.114 1.00 96.06 82 VAL A CA 1
ATOM 655 C C . VAL A 1 82 ? -7.851 3.729 -0.757 1.00 96.06 82 VAL A C 1
ATOM 657 O O . VAL A 1 82 ? -8.931 3.162 -0.593 1.00 96.06 82 VAL A O 1
ATOM 660 N N . MET A 1 83 ? -6.998 3.900 0.256 1.00 95.56 83 MET A N 1
ATOM 661 C CA . MET A 1 83 ? -7.262 3.389 1.601 1.00 95.56 83 MET A CA 1
ATOM 662 C C . MET A 1 83 ? -8.402 4.155 2.276 1.00 95.56 83 MET A C 1
ATOM 664 O O . MET A 1 83 ? -9.243 3.543 2.926 1.00 95.56 83 MET A O 1
ATOM 668 N N . ALA A 1 84 ? -8.492 5.472 2.084 1.00 96.00 84 ALA A N 1
ATOM 669 C CA . ALA A 1 84 ? -9.604 6.281 2.569 1.00 96.00 84 ALA A CA 1
ATOM 670 C C . ALA A 1 84 ? -10.928 5.866 1.916 1.00 96.00 84 ALA A C 1
ATOM 672 O O . ALA A 1 84 ? -11.941 5.793 2.606 1.00 96.00 84 ALA A O 1
ATOM 673 N N . ALA A 1 85 ? -10.939 5.582 0.608 1.00 94.44 85 ALA A N 1
ATOM 674 C CA . ALA A 1 85 ? -12.119 5.046 -0.071 1.00 94.44 85 ALA A CA 1
ATOM 675 C C . ALA A 1 85 ? -12.536 3.694 0.529 1.00 94.44 85 ALA A C 1
ATOM 677 O O . ALA A 1 85 ? -13.680 3.549 0.954 1.00 94.44 85 ALA A O 1
ATOM 678 N N . SER A 1 86 ? -11.583 2.770 0.692 1.00 93.81 86 SER A N 1
ATOM 679 C CA . SER A 1 86 ? -11.824 1.471 1.331 1.00 93.81 86 SER A CA 1
ATOM 680 C C . SER A 1 86 ? -12.373 1.604 2.758 1.00 93.81 86 SER A C 1
ATOM 682 O O . SER A 1 86 ? -13.321 0.913 3.116 1.00 93.81 86 SER A O 1
ATOM 684 N N . VAL A 1 87 ? -11.830 2.520 3.570 1.00 94.62 87 VAL A N 1
ATOM 685 C CA . VAL A 1 87 ? -12.294 2.768 4.947 1.00 94.62 87 VAL A CA 1
ATOM 686 C C . VAL A 1 87 ? -13.703 3.363 4.984 1.00 94.62 87 VAL A C 1
ATOM 688 O O . VAL A 1 87 ? -14.479 2.971 5.850 1.00 94.62 87 VAL A O 1
ATOM 691 N N . ARG A 1 88 ? -14.075 4.252 4.051 1.00 93.50 88 ARG A N 1
ATOM 692 C CA . ARG A 1 88 ? -15.440 4.819 3.991 1.00 93.50 88 ARG A CA 1
ATOM 693 C C . ARG A 1 88 ? -16.512 3.767 3.718 1.00 93.50 88 ARG A C 1
ATOM 695 O O . ARG A 1 88 ? -17.638 3.917 4.177 1.00 93.50 88 ARG A O 1
ATOM 702 N N . GLU A 1 89 ? -16.171 2.709 2.990 1.00 91.94 89 GLU A N 1
ATOM 703 C CA . GLU A 1 89 ? -17.079 1.583 2.743 1.00 91.94 89 GLU A CA 1
ATOM 704 C C . GLU A 1 89 ? -17.209 0.649 3.959 1.00 91.94 89 GLU A C 1
ATOM 706 O O . GLU A 1 89 ? -18.107 -0.196 4.015 1.00 91.94 89 GLU A O 1
ATOM 711 N N . MET A 1 90 ? -16.331 0.781 4.959 1.00 93.06 90 MET A N 1
ATOM 712 C CA . MET A 1 90 ? -16.417 -0.002 6.185 1.00 93.06 90 MET A CA 1
ATOM 713 C C . MET A 1 90 ? -17.458 0.590 7.133 1.00 93.06 90 MET A C 1
ATOM 715 O O . MET A 1 90 ? -17.497 1.787 7.399 1.00 93.06 90 MET A O 1
ATOM 719 N N . ARG A 1 91 ? -18.271 -0.283 7.733 1.00 90.56 91 ARG A N 1
ATOM 720 C CA . ARG A 1 91 ? -19.155 0.109 8.833 1.00 90.56 91 ARG A CA 1
ATOM 721 C C . ARG A 1 91 ? -18.330 0.671 9.994 1.00 90.56 91 ARG A C 1
ATOM 723 O O . ARG A 1 91 ? -17.398 0.003 10.444 1.00 90.56 91 ARG A O 1
ATOM 730 N N . ALA A 1 92 ? -18.757 1.815 10.530 1.00 92.94 92 ALA A N 1
ATOM 731 C CA . ALA A 1 92 ? -18.208 2.384 11.753 1.00 92.94 92 ALA A CA 1
ATOM 732 C C . ALA A 1 92 ? -18.347 1.391 12.912 1.00 92.94 92 ALA A C 1
ATOM 734 O O . ALA A 1 92 ? -19.450 1.040 13.347 1.00 92.94 92 ALA A O 1
ATOM 735 N N . THR A 1 93 ? -17.216 0.841 13.338 1.00 94.50 93 THR A N 1
ATOM 736 C CA . THR A 1 93 ? -17.149 -0.183 14.373 1.00 94.50 93 THR A CA 1
ATOM 737 C C . THR A 1 93 ? -15.703 -0.408 14.798 1.00 94.50 93 THR A C 1
ATOM 739 O O . THR A 1 93 ? -14.764 -0.179 14.030 1.00 94.50 93 THR A O 1
ATOM 742 N N . ARG A 1 94 ? -15.530 -0.903 16.023 1.00 94.56 94 ARG A N 1
ATOM 743 C CA . ARG A 1 94 ? -14.243 -1.376 16.520 1.00 94.56 94 ARG A CA 1
ATOM 744 C C . ARG A 1 94 ? -13.979 -2.790 16.013 1.00 94.56 94 ARG A C 1
ATOM 746 O O . ARG A 1 94 ? -14.791 -3.690 16.224 1.00 94.56 94 ARG A O 1
ATOM 753 N N . VAL A 1 95 ? -12.822 -3.002 15.395 1.00 94.25 95 VAL A N 1
ATOM 754 C CA . VAL A 1 95 ? -12.341 -4.316 14.940 1.00 94.25 95 VAL A CA 1
ATOM 755 C C . VAL A 1 95 ? -10.911 -4.564 15.410 1.00 94.25 95 VAL A C 1
ATOM 757 O O . VAL A 1 95 ? -10.194 -3.627 15.752 1.00 94.25 95 VAL A O 1
ATOM 760 N N . THR A 1 96 ? -10.464 -5.822 15.404 1.00 94.12 96 THR A N 1
ATOM 761 C CA . THR A 1 96 ? -9.035 -6.119 15.601 1.00 94.12 96 THR A CA 1
ATOM 762 C C . THR A 1 96 ? -8.207 -5.566 14.440 1.00 94.12 96 THR A C 1
ATOM 764 O O . THR A 1 96 ? -8.696 -5.490 13.307 1.00 94.12 96 THR A O 1
ATOM 767 N N . ALA A 1 97 ? -6.943 -5.227 14.694 1.00 92.94 97 ALA A N 1
ATOM 768 C CA . ALA A 1 97 ? -6.028 -4.731 13.670 1.00 92.94 97 ALA A CA 1
ATOM 769 C C . ALA A 1 97 ? -5.874 -5.735 12.524 1.00 92.94 97 ALA A C 1
ATOM 771 O O . ALA A 1 97 ? -5.914 -5.347 11.360 1.00 92.94 97 ALA A O 1
ATOM 772 N N . LYS A 1 98 ? -5.812 -7.036 12.836 1.00 92.50 98 LYS A N 1
ATOM 773 C CA . LYS A 1 98 ? -5.805 -8.098 11.826 1.00 92.50 98 LYS A CA 1
ATOM 774 C C . LYS A 1 98 ? -7.039 -8.035 10.930 1.00 92.50 98 LYS A C 1
ATOM 776 O O . LYS A 1 98 ? -6.896 -8.030 9.716 1.00 92.50 98 LYS A O 1
ATOM 781 N N . THR A 1 99 ? -8.237 -7.946 11.510 1.00 93.50 99 THR A N 1
ATOM 782 C CA . THR A 1 99 ? -9.488 -7.880 10.733 1.00 93.50 99 THR A CA 1
ATOM 783 C C . THR A 1 99 ? -9.536 -6.633 9.854 1.00 93.50 99 THR A C 1
ATOM 785 O O . THR A 1 99 ? -10.021 -6.693 8.727 1.00 93.50 99 THR A O 1
ATOM 788 N N . PHE A 1 100 ? -9.048 -5.500 10.363 1.00 94.50 100 PHE A N 1
ATOM 789 C CA . PHE A 1 100 ? -8.946 -4.267 9.591 1.00 94.50 100 PHE A CA 1
ATOM 790 C C . PHE A 1 100 ? -7.993 -4.427 8.402 1.00 94.50 100 PHE A C 1
ATOM 792 O O . PHE A 1 100 ? -8.399 -4.194 7.266 1.00 94.50 100 PHE A O 1
ATOM 799 N N . VAL A 1 101 ? -6.759 -4.883 8.648 1.00 93.31 101 VAL A N 1
ATOM 800 C CA . VAL A 1 101 ? -5.752 -5.100 7.599 1.00 93.31 101 VAL A CA 1
ATOM 801 C C . VAL A 1 101 ? -6.262 -6.098 6.565 1.00 93.31 101 VAL A C 1
ATOM 803 O O . VAL A 1 101 ? -6.231 -5.781 5.385 1.00 93.31 101 VAL A O 1
ATOM 806 N N . ASP A 1 102 ? -6.825 -7.233 6.987 1.00 93.19 102 ASP A N 1
ATOM 807 C CA . ASP A 1 102 ? -7.374 -8.251 6.082 1.00 93.19 102 ASP A CA 1
ATOM 808 C C . ASP A 1 102 ? -8.475 -7.668 5.164 1.00 93.19 102 ASP A C 1
ATOM 810 O O . ASP A 1 102 ? -8.556 -8.018 3.987 1.00 93.19 102 ASP A O 1
ATOM 814 N N . LYS A 1 103 ? -9.310 -6.741 5.661 1.00 94.62 103 LYS A N 1
ATOM 815 C CA . LYS A 1 103 ? -10.301 -6.029 4.831 1.00 94.62 103 LYS A CA 1
ATOM 816 C C . LYS A 1 103 ? -9.650 -5.052 3.853 1.00 94.62 103 LYS A C 1
ATOM 818 O O . LYS A 1 103 ? -10.054 -5.015 2.694 1.00 94.62 103 LYS A O 1
ATOM 823 N N . VAL A 1 104 ? -8.661 -4.280 4.307 1.00 94.75 104 VAL A N 1
ATOM 824 C CA . VAL A 1 104 ? -7.943 -3.308 3.467 1.00 94.75 104 VAL A CA 1
ATOM 825 C C . VAL A 1 104 ? -7.200 -4.015 2.335 1.00 94.75 104 VAL A C 1
ATOM 827 O O . VAL A 1 104 ? -7.378 -3.652 1.179 1.00 94.75 104 VAL A O 1
ATOM 830 N N . VAL A 1 105 ? -6.419 -5.055 2.631 1.00 93.19 105 VAL A N 1
ATOM 831 C CA . VAL A 1 105 ? -5.623 -5.774 1.618 1.00 93.19 105 VAL A CA 1
ATOM 832 C C . VAL A 1 105 ? -6.504 -6.591 0.674 1.00 93.19 105 VAL A C 1
ATOM 834 O O . VAL A 1 105 ? -6.150 -6.795 -0.481 1.00 93.19 105 VAL A O 1
ATOM 837 N N . LYS A 1 106 ? -7.702 -6.999 1.114 1.00 93.88 106 LYS A N 1
ATOM 838 C CA . LYS A 1 106 ? -8.709 -7.576 0.216 1.00 93.88 106 LYS A CA 1
ATOM 839 C C . LYS A 1 106 ? -9.230 -6.553 -0.800 1.00 93.88 106 LYS A C 1
ATOM 841 O O . LYS A 1 106 ? -9.479 -6.922 -1.943 1.00 93.88 106 LYS A O 1
ATOM 846 N N . ALA A 1 107 ? -9.410 -5.295 -0.393 1.00 94.00 107 ALA A N 1
ATOM 847 C CA . ALA A 1 107 ? -9.841 -4.217 -1.285 1.00 94.00 107 ALA A CA 1
ATOM 848 C C . ALA A 1 107 ? -8.692 -3.671 -2.152 1.00 94.00 107 ALA A C 1
ATOM 850 O O . ALA A 1 107 ? -8.921 -3.212 -3.267 1.00 94.00 107 ALA A O 1
ATOM 851 N N . ILE A 1 108 ? -7.457 -3.734 -1.648 1.00 95.38 108 ILE A N 1
ATOM 852 C CA . ILE A 1 108 ? -6.258 -3.172 -2.272 1.00 95.38 108 ILE A CA 1
ATOM 853 C C . ILE A 1 108 ? -5.190 -4.278 -2.354 1.00 95.38 108 ILE A C 1
ATOM 855 O O . ILE A 1 108 ? -4.249 -4.303 -1.558 1.00 95.38 108 ILE A O 1
ATOM 859 N N . PRO A 1 109 ? -5.319 -5.218 -3.306 1.00 94.50 109 PRO A N 1
ATOM 860 C CA . PRO A 1 109 ? -4.590 -6.489 -3.279 1.00 94.50 109 PRO A CA 1
ATOM 861 C C . PRO A 1 109 ? -3.100 -6.379 -3.624 1.00 94.50 109 PRO A C 1
ATOM 863 O O . PRO A 1 109 ? -2.391 -7.380 -3.564 1.00 94.50 109 PRO A O 1
ATOM 866 N N . VAL A 1 110 ? -2.632 -5.182 -3.985 1.00 94.00 110 VAL A N 1
ATOM 867 C CA . VAL A 1 110 ? -1.216 -4.871 -4.228 1.00 94.00 110 VAL A CA 1
ATOM 868 C C . VAL A 1 110 ? -0.450 -4.533 -2.945 1.00 94.00 110 VAL A C 1
ATOM 870 O O . VAL A 1 110 ? 0.774 -4.605 -2.952 1.00 94.00 110 VAL A O 1
ATOM 873 N N . LEU A 1 111 ? -1.146 -4.201 -1.848 1.00 91.75 111 LEU A N 1
ATOM 874 C CA . LEU A 1 111 ? -0.518 -3.945 -0.547 1.00 91.75 111 LEU A CA 1
ATOM 875 C C . LEU A 1 111 ? 0.015 -5.233 0.075 1.00 91.75 111 LEU A C 1
ATOM 877 O O . LEU A 1 111 ? -0.481 -6.312 -0.234 1.00 91.75 111 LEU A O 1
ATOM 881 N N . ASP A 1 112 ? 0.969 -5.110 1.000 1.00 85.06 112 ASP A N 1
ATOM 882 C CA . ASP A 1 112 ? 1.506 -6.252 1.749 1.00 85.06 112 ASP A CA 1
ATOM 883 C C . ASP A 1 112 ? 0.393 -7.126 2.335 1.00 85.06 112 ASP A C 1
ATOM 885 O O . ASP A 1 112 ? -0.573 -6.602 2.894 1.00 85.06 112 ASP A O 1
ATOM 889 N N . ARG A 1 113 ? 0.556 -8.454 2.241 1.00 84.44 113 ARG A N 1
ATOM 890 C CA . ARG A 1 113 ? -0.449 -9.472 2.610 1.00 84.44 113 ARG A CA 1
ATOM 891 C C . ARG A 1 113 ? -1.693 -9.499 1.709 1.00 84.44 113 ARG A C 1
ATOM 893 O O . ARG A 1 113 ? -2.694 -10.134 2.048 1.00 84.44 113 ARG A O 1
ATOM 900 N N . GLY A 1 114 ? -1.674 -8.752 0.609 1.00 90.62 114 GLY A N 1
ATOM 901 C CA . GLY A 1 114 ? -2.660 -8.807 -0.461 1.00 90.62 114 GLY A CA 1
ATOM 902 C C . GLY A 1 114 ? -2.308 -9.873 -1.495 1.00 90.62 114 GLY A C 1
ATOM 903 O O . GLY A 1 114 ? -1.155 -10.243 -1.674 1.00 90.62 114 GLY A O 1
ATOM 904 N N . LEU A 1 115 ? -3.307 -10.345 -2.237 1.00 92.81 115 LEU A N 1
ATOM 905 C CA . LEU A 1 115 ? -3.136 -11.472 -3.158 1.00 92.81 115 LEU A CA 1
ATOM 906 C C . LEU A 1 115 ? -2.090 -11.225 -4.267 1.00 92.81 115 LEU A C 1
ATOM 908 O O . LEU A 1 115 ? -1.352 -12.137 -4.632 1.00 92.81 115 LEU A O 1
ATOM 912 N N . ILE A 1 116 ? -2.021 -10.007 -4.819 1.00 93.56 116 ILE A N 1
ATOM 913 C CA . ILE A 1 116 ? -1.016 -9.667 -5.843 1.00 93.56 116 ILE A CA 1
ATOM 914 C C . ILE A 1 116 ? 0.352 -9.514 -5.190 1.00 93.56 116 ILE A C 1
ATOM 916 O O . ILE A 1 116 ? 1.367 -9.909 -5.758 1.00 93.56 116 ILE A O 1
ATOM 920 N N . ALA A 1 117 ? 0.374 -8.963 -3.981 1.00 91.00 117 ALA A N 1
ATOM 921 C CA . ALA A 1 117 ? 1.591 -8.849 -3.218 1.00 91.00 117 ALA A CA 1
ATOM 922 C C . ALA A 1 117 ? 2.233 -10.219 -2.929 1.00 91.00 117 ALA A C 1
ATOM 924 O O . ALA A 1 117 ? 3.419 -10.420 -3.212 1.00 91.00 117 ALA A O 1
ATOM 925 N N . ASP A 1 118 ? 1.433 -11.164 -2.449 1.00 90.75 118 ASP A N 1
ATOM 926 C CA . ASP A 1 118 ? 1.860 -12.529 -2.152 1.00 90.75 118 ASP A CA 1
ATOM 927 C C . ASP A 1 118 ? 2.321 -13.259 -3.424 1.00 90.75 118 ASP A C 1
ATOM 929 O O . ASP A 1 118 ? 3.294 -14.012 -3.392 1.00 90.75 118 ASP A O 1
ATOM 933 N N . TYR A 1 119 ? 1.683 -13.006 -4.575 1.00 92.44 119 TYR A N 1
ATOM 934 C CA . TYR A 1 119 ? 2.147 -13.531 -5.864 1.00 92.44 119 TYR A CA 1
ATOM 935 C C . TYR A 1 119 ? 3.566 -13.047 -6.198 1.00 92.44 119 TYR A C 1
ATOM 937 O O . TYR A 1 119 ? 4.422 -13.851 -6.553 1.00 92.44 119 TYR A O 1
ATOM 945 N N . VAL A 1 120 ? 3.837 -11.745 -6.060 1.00 91.62 120 VAL A N 1
ATOM 946 C CA . VAL A 1 120 ? 5.165 -11.173 -6.353 1.00 91.62 120 VAL A CA 1
ATOM 947 C C . VAL A 1 120 ? 6.244 -11.746 -5.432 1.00 91.62 120 VAL A C 1
ATOM 949 O O . VAL A 1 120 ? 7.351 -12.028 -5.877 1.00 91.62 120 VAL A O 1
ATOM 952 N N . GLU A 1 121 ? 5.921 -11.957 -4.161 1.00 89.75 121 GLU A N 1
ATOM 953 C CA . GLU A 1 121 ? 6.874 -12.507 -3.198 1.00 89.75 121 GLU A CA 1
ATOM 954 C C . GLU A 1 121 ? 7.129 -14.002 -3.408 1.00 89.75 121 GLU A C 1
ATOM 956 O O . GLU A 1 121 ? 8.273 -14.445 -3.376 1.00 89.75 121 GLU A O 1
ATOM 961 N N . THR A 1 122 ? 6.076 -14.785 -3.650 1.00 89.25 122 THR A N 1
ATOM 962 C CA . THR A 1 122 ? 6.174 -16.252 -3.672 1.00 89.25 122 THR A CA 1
ATOM 963 C C . THR A 1 122 ? 6.423 -16.832 -5.058 1.00 89.25 122 THR A C 1
ATOM 965 O O . THR A 1 122 ? 7.167 -17.798 -5.177 1.00 89.25 122 THR A O 1
ATOM 968 N N . GLN A 1 123 ? 5.798 -16.282 -6.104 1.00 90.12 123 GLN A N 1
ATOM 969 C CA . GLN A 1 123 ? 5.893 -16.812 -7.470 1.00 90.12 123 GLN A CA 1
ATOM 970 C C . GLN A 1 123 ? 7.007 -16.145 -8.274 1.00 90.12 123 GLN A C 1
ATOM 972 O O . GLN A 1 123 ? 7.608 -16.794 -9.123 1.00 90.12 123 GLN A O 1
ATOM 977 N N . LEU A 1 124 ? 7.276 -14.859 -8.020 1.00 90.19 124 LEU A N 1
ATOM 978 C CA . LEU A 1 124 ? 8.378 -14.131 -8.662 1.00 90.19 124 LEU A CA 1
ATOM 979 C C . LEU A 1 124 ? 9.631 -14.047 -7.775 1.00 90.19 124 LEU A C 1
ATOM 981 O O . LEU A 1 124 ? 10.621 -13.449 -8.184 1.00 90.19 124 LEU A O 1
ATOM 985 N N . GLU A 1 125 ? 9.583 -14.640 -6.575 1.00 88.81 125 GLU A N 1
ATOM 986 C CA . GLU A 1 125 ? 10.696 -14.731 -5.618 1.00 88.81 125 GLU A CA 1
ATOM 987 C C . GLU A 1 125 ? 11.318 -13.370 -5.252 1.00 88.81 125 GLU A C 1
ATOM 989 O O . GLU A 1 125 ? 12.515 -13.262 -4.975 1.00 88.81 125 GLU A O 1
ATOM 994 N N . VAL A 1 126 ? 10.506 -12.307 -5.239 1.00 85.38 126 VAL A N 1
ATOM 995 C CA . VAL A 1 126 ? 10.973 -10.950 -4.942 1.00 85.38 126 VAL A CA 1
ATOM 996 C C . VAL A 1 126 ? 10.879 -10.678 -3.441 1.00 85.38 126 VAL A C 1
ATOM 998 O O . VAL A 1 126 ? 9.770 -10.560 -2.912 1.00 85.38 126 VAL A O 1
ATOM 1001 N N . PRO A 1 127 ? 12.008 -10.497 -2.731 1.00 79.94 127 PRO A N 1
ATOM 1002 C CA . PRO A 1 127 ? 11.972 -10.253 -1.298 1.00 79.94 127 PRO A CA 1
ATOM 1003 C C . PRO A 1 127 ? 11.342 -8.892 -1.008 1.00 79.94 127 PRO A C 1
ATOM 1005 O O . PRO A 1 127 ? 11.789 -7.868 -1.530 1.00 79.94 127 PRO A O 1
ATOM 1008 N N . ARG A 1 128 ? 10.363 -8.852 -0.101 1.00 70.19 128 ARG A N 1
ATOM 1009 C CA . ARG A 1 128 ? 9.764 -7.586 0.357 1.00 70.19 128 ARG A CA 1
ATOM 1010 C C . ARG A 1 128 ? 10.607 -6.848 1.391 1.00 70.19 128 ARG A C 1
ATOM 1012 O O . ARG A 1 128 ? 10.387 -5.667 1.633 1.00 70.19 128 ARG A O 1
ATOM 1019 N N . GLY A 1 129 ? 11.559 -7.539 2.022 1.00 62.28 129 GLY A N 1
ATOM 1020 C CA . GLY A 1 129 ? 12.364 -6.977 3.113 1.00 62.28 129 GLY A CA 1
ATOM 1021 C C . GLY A 1 129 ? 11.576 -6.747 4.410 1.00 62.28 129 GLY A C 1
ATOM 1022 O O . GLY A 1 129 ? 12.074 -6.089 5.321 1.00 62.28 129 GLY A O 1
ATOM 1023 N N . LEU A 1 130 ? 10.365 -7.299 4.502 1.00 61.78 130 LEU A N 1
ATOM 1024 C CA . LEU A 1 130 ? 9.508 -7.320 5.683 1.00 61.78 130 LEU A CA 1
ATOM 1025 C C . LEU A 1 130 ? 9.388 -8.779 6.133 1.00 61.78 130 LEU A C 1
ATOM 1027 O O . LEU A 1 130 ? 9.270 -9.661 5.293 1.00 61.78 130 LEU A O 1
ATOM 1031 N N . GLY A 1 131 ? 9.453 -9.057 7.436 1.00 57.12 131 GLY A N 1
ATOM 1032 C CA . GLY A 1 131 ? 9.163 -10.410 7.925 1.00 57.12 131 GLY A CA 1
ATOM 1033 C C . GLY A 1 131 ? 7.676 -10.748 7.764 1.00 57.12 131 GLY A C 1
ATOM 1034 O O . GLY A 1 131 ? 6.841 -9.852 7.890 1.00 57.12 131 GLY A O 1
ATOM 1035 N N . ASP A 1 132 ? 7.351 -12.031 7.581 1.00 54.91 132 ASP A N 1
ATOM 1036 C CA . ASP A 1 132 ? 6.013 -12.577 7.259 1.00 54.91 132 ASP A CA 1
ATOM 1037 C C . ASP A 1 132 ? 4.842 -12.054 8.124 1.00 54.91 132 ASP A C 1
ATOM 1039 O O . ASP A 1 132 ? 3.677 -12.119 7.732 1.00 54.91 132 ASP A O 1
ATOM 1043 N N . ALA A 1 133 ? 5.121 -11.544 9.328 1.00 59.28 133 ALA A N 1
ATOM 1044 C CA . ALA A 1 133 ? 4.122 -11.090 10.297 1.00 59.28 133 ALA A CA 1
ATOM 1045 C C . ALA A 1 133 ? 3.931 -9.559 10.360 1.00 59.28 133 ALA A C 1
ATOM 1047 O O . ALA A 1 133 ? 3.203 -9.076 11.234 1.00 59.28 133 ALA A O 1
ATOM 1048 N N . VAL A 1 134 ? 4.586 -8.787 9.485 1.00 75.75 134 VAL A N 1
ATOM 1049 C CA . VAL A 1 134 ? 4.662 -7.324 9.595 1.00 75.75 134 VAL A CA 1
ATOM 1050 C C . VAL A 1 134 ? 3.986 -6.635 8.408 1.00 75.75 134 VAL A C 1
ATOM 1052 O O . VAL A 1 134 ? 4.356 -6.838 7.258 1.00 75.75 134 VAL A O 1
ATOM 1055 N N . ALA A 1 135 ? 3.008 -5.770 8.678 1.00 81.31 135 ALA A N 1
ATOM 1056 C CA . ALA A 1 135 ? 2.458 -4.867 7.670 1.00 81.31 135 ALA A CA 1
ATOM 1057 C C . ALA A 1 135 ? 3.467 -3.758 7.333 1.00 81.31 135 ALA A C 1
ATOM 1059 O O . ALA A 1 135 ? 4.034 -3.154 8.245 1.00 81.31 135 ALA A O 1
ATOM 1060 N N . GLY A 1 136 ? 3.689 -3.455 6.053 1.00 84.38 136 GLY A N 1
ATOM 1061 C CA . GLY A 1 136 ? 4.774 -2.565 5.648 1.00 84.38 136 GLY A CA 1
ATOM 1062 C C . GLY A 1 136 ? 4.594 -1.086 5.970 1.00 84.38 136 GLY A C 1
ATOM 1063 O O . GLY A 1 136 ? 3.554 -0.606 6.438 1.00 84.38 136 GLY A O 1
ATOM 1064 N N . HIS A 1 137 ? 5.661 -0.337 5.679 1.00 87.75 137 HIS A N 1
ATOM 1065 C CA . HIS A 1 137 ? 5.787 1.085 5.995 1.00 87.75 137 HIS A CA 1
ATOM 1066 C C . HIS A 1 137 ? 4.668 1.931 5.387 1.00 87.75 137 HIS A C 1
ATOM 1068 O O . HIS A 1 137 ? 4.152 2.835 6.044 1.00 87.75 137 HIS A O 1
ATOM 107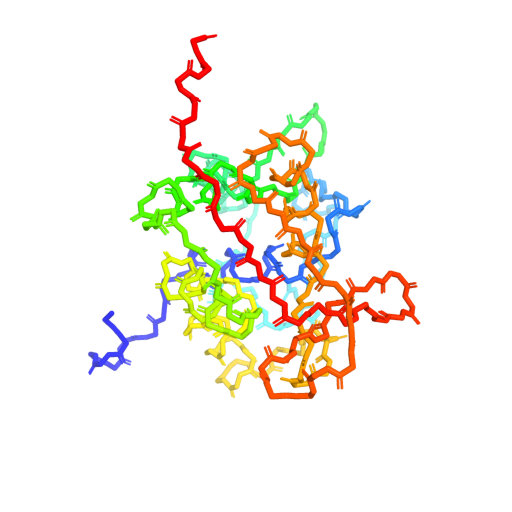4 N N . VAL A 1 138 ? 4.278 1.643 4.143 1.00 90.75 138 VAL A N 1
ATOM 1075 C CA . VAL A 1 138 ? 3.223 2.378 3.435 1.00 90.75 138 VAL A CA 1
ATOM 1076 C C . VAL A 1 138 ? 1.890 2.267 4.173 1.00 90.75 138 VAL A C 1
ATOM 1078 O O . VAL A 1 138 ? 1.218 3.283 4.379 1.00 90.75 138 VAL A O 1
ATOM 1081 N N . LEU A 1 139 ? 1.532 1.067 4.643 1.00 91.81 139 LEU A N 1
ATOM 1082 C CA . LEU A 1 139 ? 0.288 0.852 5.380 1.00 91.81 139 LEU A CA 1
ATOM 1083 C C . LEU A 1 139 ? 0.311 1.584 6.726 1.00 91.81 139 LEU A C 1
ATOM 1085 O O . LEU A 1 139 ? -0.655 2.267 7.066 1.00 91.81 139 LEU A O 1
ATOM 1089 N N . TYR A 1 140 ? 1.430 1.517 7.457 1.00 91.88 140 TYR A N 1
ATOM 1090 C CA . TYR A 1 140 ? 1.592 2.242 8.721 1.00 91.88 140 TYR A CA 1
ATOM 1091 C C . TYR A 1 140 ? 1.493 3.763 8.547 1.00 91.88 140 TYR A C 1
ATOM 1093 O O . TYR A 1 140 ? 0.778 4.451 9.278 1.00 91.88 140 TYR A O 1
ATOM 1101 N N . HIS A 1 141 ? 2.204 4.316 7.567 1.00 91.44 141 HIS A N 1
ATOM 1102 C CA . HIS A 1 141 ? 2.179 5.752 7.310 1.00 91.44 141 HIS A CA 1
ATOM 1103 C C . HIS A 1 141 ? 0.785 6.232 6.914 1.00 91.44 141 HIS A C 1
ATOM 1105 O O . HIS A 1 141 ? 0.337 7.284 7.376 1.00 91.44 141 HIS A O 1
ATOM 1111 N N . THR A 1 142 ? 0.081 5.440 6.111 1.00 94.88 142 THR A N 1
ATOM 1112 C CA . THR A 1 142 ? -1.263 5.788 5.660 1.00 94.88 142 THR A CA 1
ATOM 1113 C C . THR A 1 142 ? -2.275 5.690 6.791 1.00 94.88 142 THR A C 1
ATOM 1115 O O . THR A 1 142 ? -3.018 6.643 7.010 1.00 94.88 142 THR A O 1
ATOM 1118 N N . ILE A 1 143 ? -2.274 4.614 7.585 1.00 94.75 143 ILE A N 1
ATOM 1119 C CA . ILE A 1 143 ? -3.236 4.479 8.687 1.00 94.75 143 ILE A CA 1
ATOM 1120 C C . ILE A 1 143 ? -3.064 5.594 9.736 1.00 94.75 143 ILE A C 1
ATOM 1122 O O . ILE A 1 143 ? -4.050 6.102 10.263 1.00 94.75 143 ILE A O 1
ATOM 1126 N N . ARG A 1 144 ? -1.831 6.073 9.962 1.00 95.12 144 ARG A N 1
ATOM 1127 C CA . ARG A 1 144 ? -1.556 7.247 10.812 1.00 95.12 144 ARG A CA 1
ATOM 1128 C C . ARG A 1 144 ? -2.097 8.555 10.231 1.00 95.12 144 ARG A C 1
ATOM 1130 O O . ARG A 1 144 ? -2.556 9.406 10.991 1.00 95.12 144 ARG A O 1
ATOM 1137 N N . ARG A 1 145 ? -2.063 8.731 8.907 1.00 95.31 145 ARG A N 1
ATOM 1138 C CA . ARG A 1 145 ? -2.703 9.879 8.239 1.00 95.31 145 ARG A CA 1
ATOM 1139 C C . ARG A 1 145 ? -4.222 9.814 8.375 1.00 95.31 145 ARG A C 1
ATOM 1141 O O . ARG A 1 145 ? -4.835 10.817 8.722 1.00 95.31 145 ARG A O 1
ATOM 1148 N N . LEU A 1 146 ? -4.819 8.638 8.189 1.00 96.19 146 LEU A N 1
ATOM 1149 C CA . LEU A 1 146 ? -6.260 8.437 8.377 1.00 96.19 146 LEU A CA 1
ATOM 1150 C C . LEU A 1 146 ? -6.697 8.697 9.826 1.00 96.19 146 LEU A C 1
ATOM 1152 O O . LEU A 1 146 ? -7.746 9.300 10.051 1.00 96.19 146 LEU A O 1
ATOM 1156 N N . GLU A 1 147 ? -5.875 8.318 10.806 1.00 96.06 147 GLU A N 1
ATOM 1157 C CA . GLU A 1 147 ? -6.100 8.646 12.217 1.00 96.06 147 GLU A CA 1
ATOM 1158 C C . GLU A 1 147 ? -6.035 10.158 12.476 1.00 96.06 147 GLU A C 1
ATOM 1160 O O . GLU A 1 147 ? -6.917 10.726 13.125 1.00 96.06 147 GLU A O 1
ATOM 1165 N N . ALA A 1 148 ? -5.036 10.848 11.912 1.00 95.88 148 ALA A N 1
ATOM 1166 C CA . ALA A 1 148 ? -4.938 12.306 11.994 1.00 95.88 148 ALA A CA 1
ATOM 1167 C C . ALA A 1 148 ? -6.155 13.009 11.360 1.00 95.88 148 ALA A C 1
ATOM 1169 O O . ALA A 1 148 ? -6.581 14.058 11.840 1.00 95.88 148 ALA A O 1
ATOM 1170 N N . ARG A 1 149 ? -6.746 12.398 10.327 1.00 94.94 149 ARG A N 1
ATOM 1171 C CA . ARG A 1 149 ? -7.973 12.848 9.652 1.00 94.94 149 ARG A CA 1
ATOM 1172 C C . ARG A 1 149 ? -9.268 12.400 10.336 1.00 94.94 149 ARG A C 1
ATOM 1174 O O . ARG A 1 149 ? -10.334 12.651 9.785 1.00 94.94 149 ARG A O 1
ATOM 1181 N N . LYS A 1 150 ? -9.199 11.748 11.502 1.00 95.31 150 LYS A N 1
ATOM 1182 C CA . LYS A 1 150 ? -10.373 11.259 12.249 1.00 95.31 150 LYS A CA 1
ATOM 1183 C C . LYS A 1 150 ? -11.258 10.294 11.451 1.00 95.31 150 LYS A C 1
ATOM 1185 O O . LYS A 1 150 ? -12.464 10.259 11.644 1.00 95.31 150 LYS A O 1
ATOM 1190 N N . MET A 1 151 ? -10.654 9.483 10.583 1.00 96.25 151 MET A N 1
ATOM 1191 C CA . MET A 1 151 ? -11.352 8.381 9.906 1.00 96.25 151 MET A CA 1
ATOM 1192 C C . MET A 1 151 ? -11.235 7.066 10.680 1.00 96.25 151 MET A C 1
ATOM 1194 O O . MET A 1 151 ? -12.098 6.197 10.582 1.00 96.25 151 MET A O 1
ATOM 1198 N N . VAL A 1 152 ? -10.156 6.915 11.448 1.00 96.75 152 VAL A N 1
ATOM 1199 C CA . VAL A 1 152 ? -9.916 5.763 12.316 1.00 96.75 152 VAL A CA 1
ATOM 1200 C C . VAL A 1 152 ? -9.299 6.206 13.641 1.00 96.75 152 VAL A C 1
ATOM 1202 O O . VAL A 1 152 ? -8.713 7.282 13.722 1.00 96.75 152 VAL A O 1
ATOM 1205 N N . GLU A 1 153 ? -9.372 5.357 14.657 1.00 96.31 153 GLU A N 1
ATOM 1206 C CA . GLU A 1 153 ? -8.591 5.473 15.893 1.00 96.31 153 GLU A CA 1
ATOM 1207 C C . GLU A 1 153 ? -7.793 4.189 16.113 1.00 96.31 153 GLU A C 1
ATOM 1209 O O . GLU A 1 153 ? -8.309 3.090 15.883 1.00 96.31 153 GLU A O 1
ATOM 1214 N N . LEU A 1 154 ? -6.530 4.325 16.526 1.00 94.88 154 LEU A N 1
ATOM 1215 C CA . LEU A 1 154 ? -5.634 3.192 16.745 1.00 94.88 154 LEU A CA 1
ATOM 1216 C C . LEU A 1 154 ? -5.484 2.901 18.232 1.00 94.88 154 LEU A C 1
ATOM 1218 O O . LEU A 1 154 ? -5.073 3.758 19.014 1.00 94.88 154 LEU A O 1
ATOM 1222 N N . GLU A 1 155 ? -5.738 1.655 18.607 1.00 92.81 155 GLU A N 1
ATOM 1223 C CA . GLU A 1 155 ? -5.550 1.179 19.971 1.00 92.81 155 GLU A CA 1
ATOM 1224 C C . GLU A 1 155 ? -4.282 0.327 20.068 1.00 92.81 155 GLU A C 1
ATOM 1226 O O . GLU A 1 155 ? -4.043 -0.571 19.255 1.00 92.81 155 GLU A O 1
ATOM 1231 N N . ARG A 1 156 ? -3.474 0.621 21.092 1.00 89.69 156 ARG A N 1
ATOM 1232 C CA . ARG A 1 156 ? -2.246 -0.102 21.444 1.00 89.69 156 ARG A CA 1
ATOM 1233 C C . ARG A 1 156 ? -2.417 -0.708 22.836 1.00 89.69 156 ARG A C 1
ATOM 1235 O O . ARG A 1 156 ? -2.853 -0.011 23.751 1.00 89.69 156 ARG A O 1
ATOM 1242 N N . GLY A 1 157 ? -2.062 -1.971 23.007 1.00 73.12 157 GLY A N 1
ATOM 1243 C CA . GLY A 1 157 ? -2.304 -2.772 24.200 1.00 73.12 157 GLY A CA 1
ATOM 1244 C C . GLY A 1 157 ? -1.587 -4.126 24.150 1.00 73.12 157 GLY A C 1
ATOM 1245 O O . GLY A 1 157 ? -0.659 -4.330 23.377 1.00 73.12 157 GLY A O 1
ATOM 1246 N N . ALA A 1 158 ? -1.977 -5.036 25.047 1.00 59.19 158 ALA A N 1
ATOM 1247 C CA . ALA A 1 158 ? -1.342 -6.348 25.229 1.00 59.19 158 ALA A CA 1
ATOM 1248 C C . ALA A 1 158 ? -2.263 -7.526 24.853 1.00 59.19 158 ALA A C 1
ATOM 1250 O O . ALA A 1 158 ? -1.995 -8.666 25.240 1.00 59.19 158 ALA A O 1
ATOM 1251 N N . ASP A 1 159 ? -3.369 -7.268 24.146 1.00 60.81 159 ASP A N 1
ATOM 1252 C CA . ASP A 1 159 ? -4.255 -8.342 23.692 1.00 60.81 159 ASP A CA 1
ATOM 1253 C C . ASP A 1 159 ? -3.695 -8.970 22.418 1.00 60.81 159 ASP A C 1
ATOM 1255 O O . ASP A 1 159 ? -3.977 -8.533 21.308 1.00 60.81 159 ASP A O 1
ATOM 1259 N N . ALA A 1 160 ? -2.915 -10.035 22.596 1.00 63.72 160 ALA A N 1
ATOM 1260 C CA . ALA A 1 160 ? -2.242 -10.734 21.507 1.00 63.72 160 ALA A CA 1
ATOM 1261 C C . ALA A 1 160 ? -3.197 -11.301 20.432 1.00 63.72 160 ALA A C 1
ATOM 1263 O O . ALA A 1 160 ? -2.751 -11.688 19.348 1.00 63.72 160 ALA A O 1
ATOM 1264 N N . ARG A 1 161 ? -4.509 -11.411 20.700 1.00 74.81 161 ARG A N 1
ATOM 1265 C CA . ARG A 1 161 ? -5.462 -11.981 19.738 1.00 74.81 161 ARG A CA 1
ATOM 1266 C C . ARG A 1 161 ? -5.882 -10.943 18.697 1.00 74.81 161 ARG A C 1
ATOM 1268 O O . ARG A 1 161 ? -6.921 -10.301 18.805 1.00 74.81 161 ARG A O 1
ATOM 1275 N N . GLY A 1 162 ? -5.119 -10.879 17.609 1.00 81.12 162 GLY A N 1
ATOM 1276 C CA . GLY A 1 162 ? -5.449 -10.062 16.435 1.00 81.12 162 GLY A CA 1
ATOM 1277 C C . GLY A 1 162 ? -4.620 -8.788 16.294 1.00 81.12 162 GLY A C 1
ATOM 1278 O O . GLY A 1 162 ? -4.958 -7.957 15.448 1.00 81.12 162 GLY A O 1
ATOM 1279 N N . THR A 1 163 ? -3.542 -8.670 17.069 1.00 89.50 163 THR A N 1
ATOM 1280 C CA . THR A 1 163 ? -2.482 -7.678 16.891 1.00 89.50 163 THR A CA 1
ATOM 1281 C C . THR A 1 163 ? -1.814 -7.824 15.527 1.00 89.50 163 THR A C 1
ATOM 1283 O O . THR A 1 163 ? -1.599 -8.934 15.036 1.00 89.50 163 THR A O 1
ATOM 1286 N N . VAL A 1 164 ? -1.455 -6.696 14.920 1.00 89.88 164 VAL A N 1
ATOM 1287 C CA . VAL A 1 164 ? -0.584 -6.640 13.741 1.00 89.88 164 VAL A CA 1
ATOM 1288 C C . VAL A 1 164 ? 0.621 -5.774 14.079 1.00 89.88 164 VAL A C 1
ATOM 1290 O O . VAL A 1 164 ? 0.466 -4.661 14.584 1.00 89.88 164 VAL A O 1
ATOM 1293 N N . ALA A 1 165 ? 1.818 -6.287 13.801 1.00 90.44 165 ALA A N 1
ATOM 1294 C CA . ALA A 1 165 ? 3.036 -5.493 13.834 1.00 90.44 165 ALA A CA 1
ATOM 1295 C C . ALA A 1 165 ? 3.127 -4.675 12.541 1.00 90.44 165 ALA A C 1
ATOM 1297 O O . ALA A 1 165 ? 2.966 -5.209 11.448 1.00 90.44 165 ALA A O 1
ATOM 1298 N N . PHE A 1 166 ? 3.374 -3.377 12.657 1.00 89.00 166 PHE A N 1
ATOM 1299 C CA . PHE A 1 166 ? 3.552 -2.470 11.530 1.00 89.00 166 PHE A CA 1
ATOM 1300 C C . PHE A 1 166 ? 5.005 -2.021 11.452 1.00 89.00 166 PHE A C 1
ATOM 1302 O O . PHE A 1 166 ? 5.543 -1.526 12.441 1.00 89.00 166 PHE A O 1
ATOM 1309 N N . ALA A 1 167 ? 5.636 -2.156 10.290 1.00 87.62 167 ALA A N 1
ATOM 1310 C CA . ALA A 1 167 ? 7.028 -1.789 10.095 1.00 87.62 167 ALA A CA 1
ATOM 1311 C C . ALA A 1 167 ? 7.224 -0.275 10.205 1.00 87.62 167 ALA A C 1
ATOM 1313 O O . ALA A 1 167 ? 6.576 0.526 9.521 1.00 87.62 167 ALA A O 1
ATOM 1314 N N . ILE A 1 168 ? 8.207 0.120 11.004 1.00 83.62 168 ILE A N 1
ATOM 1315 C CA . ILE A 1 168 ? 8.751 1.476 11.078 1.00 83.62 168 ILE A CA 1
ATOM 1316 C C . ILE A 1 168 ? 10.260 1.421 10.815 1.00 83.62 168 ILE A C 1
ATOM 1318 O O . ILE A 1 168 ? 10.829 0.345 10.681 1.00 83.62 168 ILE A O 1
ATOM 1322 N N . GLN A 1 169 ? 10.929 2.568 10.686 1.00 78.19 169 GLN A N 1
ATOM 1323 C CA . GLN A 1 169 ? 12.368 2.586 10.392 1.00 78.19 169 GLN A CA 1
ATOM 1324 C C . GLN A 1 169 ? 13.164 1.803 11.450 1.00 78.19 169 GLN A C 1
ATOM 1326 O O . GLN A 1 169 ? 13.331 2.282 12.567 1.00 78.19 169 GLN A O 1
ATOM 1331 N N . GLY A 1 170 ? 13.646 0.615 11.071 1.00 76.31 170 GLY A N 1
ATOM 1332 C CA . GLY A 1 170 ? 14.462 -0.264 11.912 1.00 76.31 170 GLY A CA 1
ATOM 1333 C C . GLY A 1 170 ? 13.728 -0.988 13.048 1.00 76.31 170 GLY A C 1
ATOM 1334 O O . GLY A 1 170 ? 14.400 -1.619 13.856 1.00 76.31 170 GLY A O 1
ATOM 1335 N N . ASP A 1 171 ? 12.397 -0.902 13.134 1.00 84.50 171 ASP A N 1
ATOM 1336 C CA . ASP A 1 171 ? 11.608 -1.496 14.226 1.00 84.50 171 ASP A CA 1
ATOM 1337 C C . ASP A 1 171 ? 10.157 -1.780 13.775 1.00 84.50 171 ASP A C 1
ATOM 1339 O O . ASP A 1 171 ? 9.808 -1.623 12.602 1.00 84.50 171 ASP A O 1
ATOM 1343 N N . SER A 1 172 ? 9.280 -2.181 14.693 1.00 88.31 172 SER A N 1
ATOM 1344 C CA . SER A 1 172 ? 7.854 -2.369 14.445 1.00 88.31 172 SER A CA 1
ATOM 1345 C C . SER A 1 172 ? 6.982 -1.836 15.583 1.00 88.31 172 SER A C 1
ATOM 1347 O O . SER A 1 172 ? 7.378 -1.800 16.743 1.00 88.31 172 SER A O 1
ATOM 1349 N N . VAL A 1 173 ? 5.762 -1.418 15.249 1.00 90.06 173 VAL A N 1
ATOM 1350 C CA . VAL A 1 173 ? 4.749 -0.977 16.215 1.00 90.06 173 VAL A CA 1
ATOM 1351 C C . VAL A 1 173 ? 3.579 -1.946 16.188 1.00 90.06 173 VAL A C 1
ATOM 1353 O O . VAL A 1 173 ? 2.949 -2.134 15.150 1.00 90.06 173 VAL A O 1
ATOM 1356 N N . ALA A 1 174 ? 3.263 -2.533 17.338 1.00 91.62 174 ALA A N 1
ATOM 1357 C CA . ALA A 1 174 ? 2.074 -3.354 17.510 1.00 91.62 174 ALA A CA 1
ATOM 1358 C C . ALA A 1 174 ? 0.812 -2.480 17.614 1.00 91.62 174 ALA A C 1
ATOM 1360 O O . ALA A 1 174 ? 0.772 -1.524 18.394 1.00 91.62 174 ALA A O 1
ATOM 1361 N N . ILE A 1 175 ? -0.210 -2.821 16.829 1.00 92.25 175 ILE A N 1
ATOM 1362 C CA . ILE A 1 175 ? -1.563 -2.259 16.912 1.00 92.25 175 ILE A CA 1
ATOM 1363 C C . ILE A 1 175 ? -2.532 -3.420 17.126 1.00 92.25 175 ILE A C 1
ATOM 1365 O O . ILE A 1 175 ? -2.480 -4.400 16.381 1.00 92.25 175 ILE A O 1
ATOM 1369 N N . ASP A 1 176 ? -3.423 -3.313 18.107 1.00 92.25 176 ASP A N 1
ATOM 1370 C CA . ASP A 1 176 ? -4.326 -4.406 18.502 1.00 92.25 176 ASP A CA 1
ATOM 1371 C C . ASP A 1 176 ? -5.712 -4.255 17.898 1.00 92.25 176 ASP A C 1
ATOM 1373 O O . ASP A 1 176 ? -6.331 -5.227 17.456 1.00 92.25 176 ASP A O 1
ATOM 1377 N N . ALA A 1 177 ? -6.200 -3.018 17.842 1.00 93.50 177 ALA A N 1
ATOM 1378 C CA . ALA A 1 177 ? -7.507 -2.707 17.304 1.00 93.50 177 ALA A CA 1
ATOM 1379 C C . ALA A 1 177 ? -7.514 -1.385 16.546 1.00 93.50 177 ALA A C 1
ATOM 1381 O O . ALA A 1 177 ? -6.704 -0.485 16.777 1.00 93.50 177 ALA A O 1
ATOM 1382 N N . VAL A 1 178 ? -8.463 -1.310 15.621 1.00 94.81 178 VAL A N 1
ATOM 1383 C CA . VAL A 1 178 ? -8.764 -0.126 14.831 1.00 94.81 178 VAL A CA 1
ATOM 1384 C C . VAL A 1 178 ? -10.253 0.136 14.975 1.00 94.81 178 VAL A C 1
ATOM 1386 O O . VAL A 1 178 ? -11.078 -0.740 14.696 1.00 94.81 178 VAL A O 1
ATOM 1389 N N . THR A 1 179 ? -10.602 1.340 15.406 1.00 96.12 179 THR A N 1
ATOM 1390 C CA . THR A 1 179 ? -11.987 1.806 15.411 1.00 96.12 179 THR A CA 1
ATOM 1391 C C . THR A 1 179 ? -12.213 2.638 14.164 1.00 96.12 179 THR A C 1
ATOM 1393 O O . THR A 1 179 ? -11.599 3.687 14.010 1.00 96.12 179 THR A O 1
ATOM 1396 N N . VAL A 1 180 ? -13.065 2.158 13.256 1.00 95.44 180 VAL A N 1
ATOM 1397 C CA . VAL A 1 180 ? -13.510 2.950 12.101 1.00 95.44 180 VAL A CA 1
ATOM 1398 C C . VAL A 1 180 ? -14.546 3.949 12.593 1.00 95.44 180 VAL A C 1
ATOM 1400 O O . VAL A 1 180 ? -15.538 3.553 13.211 1.00 95.44 180 VAL A O 1
ATOM 1403 N N . LEU A 1 181 ? -14.298 5.227 12.334 1.00 93.94 181 LEU A N 1
ATOM 1404 C CA . LEU A 1 181 ? -15.187 6.317 12.713 1.00 93.94 181 LEU A CA 1
ATOM 1405 C C . LEU A 1 181 ? -16.242 6.533 11.624 1.00 93.94 181 LEU A C 1
ATOM 1407 O O . LEU A 1 181 ? -16.017 6.212 10.456 1.00 93.94 181 LEU A O 1
ATOM 1411 N N . GLU A 1 182 ? -17.409 7.058 12.001 1.00 83.38 182 GLU A N 1
ATOM 1412 C CA . GLU A 1 182 ? -18.387 7.483 10.999 1.00 83.38 182 GLU A CA 1
ATOM 1413 C C . GLU A 1 182 ? -17.772 8.572 10.122 1.00 83.38 182 GLU A C 1
ATOM 1415 O O . GL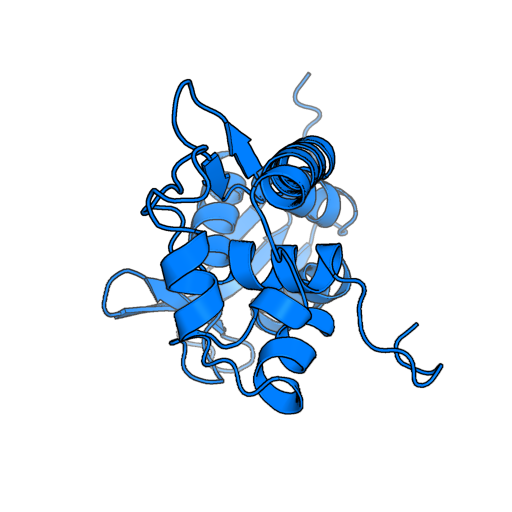U A 1 182 ? -17.069 9.456 10.615 1.00 83.38 182 GLU A O 1
ATOM 1420 N N . ALA A 1 183 ? -18.029 8.493 8.815 1.00 66.56 183 ALA A N 1
ATOM 1421 C CA . ALA A 1 183 ? -17.649 9.549 7.899 1.00 66.56 183 ALA A CA 1
ATOM 1422 C C . ALA A 1 183 ? -18.418 10.811 8.298 1.00 66.56 183 ALA A C 1
ATOM 1424 O O . ALA A 1 183 ? -19.590 10.973 7.970 1.00 66.56 183 ALA A O 1
ATOM 1425 N N . THR A 1 184 ? -17.772 11.707 9.036 1.00 57.25 184 THR A N 1
ATOM 1426 C CA . THR A 1 184 ? -18.210 13.092 9.073 1.00 57.25 184 THR A CA 1
ATOM 1427 C C . THR A 1 184 ? -17.992 13.627 7.670 1.00 57.25 184 THR A C 1
ATOM 1429 O O . THR A 1 184 ? -16.863 13.617 7.176 1.00 57.25 184 THR A O 1
ATOM 1432 N N . ASP A 1 185 ? -19.075 14.023 7.003 1.00 44.53 185 ASP A N 1
ATOM 1433 C CA . ASP A 1 185 ? -19.030 14.716 5.719 1.00 44.53 185 ASP A CA 1
ATOM 1434 C C . ASP A 1 185 ? -18.175 15.981 5.873 1.00 44.53 185 ASP A C 1
ATOM 1436 O O . ASP A 1 185 ? -18.650 17.054 6.239 1.00 44.53 185 ASP A O 1
ATOM 1440 N N . ALA A 1 186 ? -16.870 15.842 5.658 1.00 42.84 186 ALA A N 1
ATOM 1441 C CA . ALA A 1 186 ? -15.956 16.954 5.519 1.00 42.84 186 ALA A CA 1
ATOM 1442 C C . ALA A 1 186 ? -16.085 17.438 4.073 1.00 42.84 186 ALA A C 1
ATOM 1444 O O . ALA A 1 186 ? -15.387 16.948 3.182 1.00 42.84 186 ALA A O 1
ATOM 1445 N N . THR A 1 187 ? -17.058 18.329 3.870 1.00 36.28 187 THR A N 1
ATOM 1446 C CA . THR A 1 187 ? -17.162 19.236 2.715 1.00 36.28 187 THR A CA 1
ATOM 1447 C C . THR A 1 187 ? -15.881 20.020 2.495 1.00 36.28 187 THR A C 1
ATOM 1449 O O . THR A 1 187 ? -15.320 20.494 3.511 1.00 36.28 187 THR A O 1
#